Protein AF-A0A1R1Y8B3-F1 (afdb_monomer)

Nearest PDB structures (foldseek):
  4i6j-assembly1_B  TM=4.580E-01  e=5.316E-01  Homo sapiens
  6brp-assembly2_D  TM=4.660E-01  e=1.532E+00  Oryza sativa Japonica Group
  8x8n-assembly1_A  TM=3.754E-01  e=3.101E+00  Homo sapiens
  7cs4-assembly2_A  TM=4.731E-01  e=4.679E+00  Isatis tinctoria
  6ggu-assembly1_A  TM=3.980E-01  e=6.658E+00  Methanothermobacter marburgensis str. Marburg

Radius of gyration: 19.65 Å; Cα contacts (8 Å, |Δi|>4): 288; chains: 1; bounding box: 47×48×66 Å

pLDDT: mean 73.15, std 21.94, range [29.31, 98.12]

Solvent-accessible surface area (backbone atoms only — not comparable to full-atom values): 11499 Å² total; per-residue (Å²): 135,86,82,82,70,84,59,78,78,36,64,72,33,42,67,48,86,39,51,86,45,66,75,66,25,49,45,89,72,35,55,39,49,36,52,47,27,70,51,25,57,51,24,28,34,41,32,34,28,40,53,31,67,46,46,74,67,55,76,74,44,80,100,68,57,73,74,59,61,68,58,50,40,58,38,33,52,55,29,70,43,29,31,35,41,36,36,28,76,38,70,61,63,42,55,67,66,61,57,53,46,54,50,76,24,28,82,43,38,46,36,39,37,40,34,28,47,42,55,75,47,49,62,69,68,49,78,75,85,80,75,88,80,80,92,79,92,80,77,90,75,88,75,85,84,77,83,91,73,60,98,83,72,74,70,79,69,80,66,65,38,75,80,31,61,70,56,42,50,51,50,39,52,52,34,49,74,72,73,40,78,38,38,64,43,82,39,81,35,76,77,81,86,130

Sequence (194 aa):
MNHNSTSVGVDNLFAIIAHGCQRLIQPQDFLGLFNISLTAVKLKYLTLSYYSLVPESSHKMSNNSNYNLNMLSNALRTFENLEILEIHDIDRPVKLDLFLVLACHLPRIKAIKLYVISSLHQKYGINSFYENKSSSSQSESEIEYDSDDSVFRSNRQLKSVLLNKPEVSKINNLVSQMGQQAKFIYFPVDRIEY

Secondary structure (DSSP, 8-state):
-------TTTTT--EEE-TT-TTTS-TTT-HHHHHHHHH-TT--EEEEEHHHHS-THHHHSTTT----HHHHHHHHHT-TT--EEEEEEE-S-B-HHHHHHHHHH-TT--EEEEEEE--HHHHTT---------------------S---TTTS------B---HHHHHHHHHHHHHTT---EEEEEEE-----

Structure (mmCIF, N/CA/C/O backbone):
data_AF-A0A1R1Y8B3-F1
#
_entry.id   AF-A0A1R1Y8B3-F1
#
loop_
_atom_site.group_PDB
_atom_site.id
_atom_site.type_symbol
_atom_site.label_atom_id
_atom_site.label_alt_id
_atom_site.label_comp_id
_atom_site.label_asym_id
_atom_site.label_entity_id
_atom_site.label_seq_id
_atom_site.pdbx_PDB_ins_code
_atom_site.Cartn_x
_atom_site.Cartn_y
_atom_site.Cartn_z
_atom_site.occupancy
_atom_site.B_iso_or_equiv
_atom_site.auth_seq_id
_atom_site.auth_comp_id
_atom_site.auth_asym_id
_atom_site.auth_atom_id
_atom_site.pdbx_PDB_model_num
ATOM 1 N N . MET A 1 1 ? 32.218 2.689 -25.327 1.00 34.19 1 MET A N 1
ATOM 2 C CA . MET A 1 1 ? 31.407 1.515 -25.711 1.00 34.19 1 MET A CA 1
ATOM 3 C C . MET A 1 1 ? 29.969 1.828 -25.342 1.00 34.19 1 MET A C 1
ATOM 5 O O . MET A 1 1 ? 29.675 1.950 -24.163 1.00 34.19 1 MET A O 1
ATOM 9 N N . ASN A 1 2 ? 29.122 2.080 -26.341 1.00 31.20 2 ASN A N 1
ATOM 10 C CA . ASN A 1 2 ? 27.716 2.429 -26.142 1.00 31.20 2 ASN A CA 1
ATOM 11 C C . ASN A 1 2 ? 26.905 1.149 -25.940 1.00 31.20 2 ASN A C 1
ATOM 13 O O . ASN A 1 2 ? 26.717 0.388 -26.887 1.00 31.20 2 ASN A O 1
ATOM 17 N N . HIS A 1 3 ? 26.404 0.926 -24.729 1.00 37.38 3 HIS A N 1
ATOM 18 C CA . HIS A 1 3 ? 25.330 -0.033 -24.508 1.00 37.38 3 HIS A CA 1
ATOM 19 C C . HIS A 1 3 ? 23.999 0.634 -24.862 1.00 37.38 3 HIS A C 1
ATOM 21 O O . HIS A 1 3 ? 23.316 1.179 -24.003 1.00 37.38 3 HIS A O 1
ATOM 27 N N . ASN A 1 4 ? 23.618 0.575 -26.139 1.00 42.56 4 ASN A N 1
ATOM 28 C CA . ASN A 1 4 ? 22.207 0.650 -26.507 1.00 42.56 4 ASN A CA 1
ATOM 29 C C . ASN A 1 4 ? 21.568 -0.692 -26.123 1.00 42.56 4 ASN A C 1
ATOM 31 O O . ASN A 1 4 ? 21.440 -1.586 -26.956 1.00 42.56 4 ASN A O 1
ATOM 35 N N . SER A 1 5 ? 21.216 -0.866 -24.849 1.00 45.22 5 SER A N 1
ATOM 36 C CA . SER A 1 5 ? 20.269 -1.910 -24.462 1.00 45.22 5 SER A CA 1
ATOM 37 C C . SER A 1 5 ? 18.870 -1.384 -24.743 1.00 45.22 5 SER A C 1
ATOM 39 O O . SER A 1 5 ? 18.425 -0.417 -24.132 1.00 45.22 5 SER A O 1
ATOM 41 N N . THR A 1 6 ? 18.190 -2.007 -25.690 1.00 45.34 6 THR A N 1
ATOM 42 C CA . THR A 1 6 ? 16.786 -1.783 -26.021 1.00 45.34 6 THR A CA 1
ATOM 43 C C . THR A 1 6 ? 15.894 -2.001 -24.785 1.00 45.34 6 THR A C 1
ATOM 45 O O . THR A 1 6 ? 15.458 -3.116 -24.520 1.00 45.34 6 THR A O 1
ATOM 48 N N . SER A 1 7 ? 15.596 -0.932 -24.032 1.00 50.41 7 SER A N 1
ATOM 49 C CA . SER A 1 7 ? 14.716 -0.920 -22.839 1.00 50.41 7 SER A CA 1
ATOM 50 C C . SER A 1 7 ? 13.216 -0.983 -23.155 1.00 50.41 7 SER A C 1
ATOM 52 O O . SER A 1 7 ? 12.386 -0.900 -22.252 1.00 50.41 7 SER A O 1
ATOM 54 N N . VAL A 1 8 ? 12.858 -1.174 -24.430 1.00 49.03 8 VAL A N 1
ATOM 55 C CA . VAL A 1 8 ? 11.494 -1.038 -24.977 1.00 49.03 8 VAL A CA 1
ATOM 56 C C . VAL A 1 8 ? 10.442 -1.874 -24.219 1.00 49.03 8 VAL A C 1
ATOM 58 O O . VAL A 1 8 ? 9.258 -1.546 -24.246 1.00 49.03 8 VAL A O 1
ATOM 61 N N . GLY A 1 9 ? 10.855 -2.933 -23.513 1.00 54.78 9 GLY A N 1
ATOM 62 C CA . GLY A 1 9 ? 9.960 -3.822 -22.768 1.00 54.78 9 GLY A CA 1
ATOM 63 C C . GLY A 1 9 ? 9.437 -3.294 -21.425 1.00 54.78 9 GLY A C 1
ATOM 64 O O . GLY A 1 9 ? 8.319 -3.648 -21.057 1.00 54.78 9 GLY A O 1
ATOM 65 N N . VAL A 1 10 ? 10.188 -2.462 -20.689 1.00 63.34 10 VAL A N 1
ATOM 66 C CA . VAL A 1 10 ? 9.797 -2.052 -19.315 1.00 63.34 10 VAL A CA 1
ATOM 67 C C . VAL A 1 10 ? 9.236 -0.629 -19.257 1.00 63.34 10 VAL A C 1
ATOM 69 O O . VAL A 1 10 ? 8.411 -0.328 -18.394 1.00 63.34 10 VAL A O 1
ATOM 72 N N . ASP A 1 11 ? 9.544 0.209 -20.252 1.00 66.31 11 ASP A N 1
ATOM 73 C CA . ASP A 1 11 ? 9.042 1.590 -20.355 1.00 66.31 11 ASP A CA 1
ATOM 74 C C . ASP A 1 11 ? 7.507 1.688 -20.473 1.00 66.31 11 ASP A C 1
ATOM 76 O O . ASP A 1 11 ? 6.930 2.762 -20.297 1.00 66.31 11 ASP A O 1
ATOM 80 N N . ASN A 1 12 ? 6.824 0.576 -20.768 1.00 81.69 12 ASN A N 1
ATOM 81 C CA . ASN A 1 12 ? 5.363 0.479 -20.856 1.00 81.69 12 ASN A CA 1
ATOM 82 C C . ASN A 1 12 ? 4.741 -0.402 -19.760 1.00 81.69 12 ASN A C 1
ATOM 84 O O . ASN A 1 12 ? 3.569 -0.763 -19.856 1.00 81.69 12 ASN A O 1
ATOM 88 N N . LEU A 1 13 ? 5.496 -0.765 -18.721 1.00 90.25 13 LEU A N 1
ATOM 89 C CA . LEU A 1 13 ? 4.974 -1.569 -17.622 1.00 90.25 13 LEU A CA 1
ATOM 90 C C . LEU A 1 13 ? 4.103 -0.706 -16.694 1.00 90.25 13 LEU A C 1
ATOM 92 O O . LEU A 1 13 ? 4.598 0.173 -15.994 1.00 90.25 13 LEU A O 1
ATOM 96 N N . PHE A 1 14 ? 2.793 -0.967 -16.685 1.00 93.50 14 PHE A N 1
ATOM 97 C CA . PHE A 1 14 ? 1.818 -0.218 -15.875 1.00 93.50 14 PHE A CA 1
ATOM 98 C C . PHE A 1 14 ? 1.448 -0.903 -14.559 1.00 93.50 14 PHE A C 1
ATOM 100 O O . PHE A 1 14 ? 0.978 -0.234 -13.636 1.00 93.50 14 PHE A O 1
ATOM 107 N N . ALA A 1 15 ? 1.650 -2.217 -14.464 1.00 94.88 15 ALA A N 1
ATOM 108 C CA . ALA A 1 15 ? 1.282 -3.007 -13.300 1.00 94.88 15 ALA A CA 1
ATOM 109 C C . ALA A 1 15 ? 2.349 -4.059 -12.979 1.00 94.88 15 ALA A C 1
ATOM 111 O O . ALA A 1 15 ? 2.841 -4.734 -13.881 1.00 94.88 15 ALA A O 1
ATOM 112 N N . ILE A 1 16 ? 2.661 -4.224 -11.693 1.00 93.44 16 ILE A N 1
ATOM 113 C CA . ILE A 1 16 ? 3.515 -5.298 -11.178 1.00 93.44 16 ILE A CA 1
ATOM 114 C C . ILE A 1 16 ? 2.757 -6.057 -10.099 1.00 93.44 16 ILE A C 1
ATOM 116 O O . ILE A 1 16 ? 2.280 -5.486 -9.113 1.00 93.44 16 ILE A O 1
ATOM 120 N N . ILE A 1 17 ? 2.693 -7.373 -10.281 1.00 92.12 17 ILE A N 1
ATOM 121 C CA . ILE A 1 17 ? 2.120 -8.294 -9.313 1.00 92.12 17 ILE A CA 1
ATOM 122 C C . ILE A 1 17 ? 3.276 -9.017 -8.622 1.00 92.12 17 ILE A C 1
ATOM 124 O O . ILE A 1 17 ? 3.879 -9.905 -9.214 1.00 92.12 17 ILE A O 1
ATOM 128 N N . ALA A 1 18 ? 3.624 -8.589 -7.408 1.00 88.38 18 ALA A N 1
ATOM 129 C CA . ALA A 1 18 ? 4.756 -9.121 -6.653 1.00 88.38 18 ALA A CA 1
ATOM 130 C C . ALA A 1 18 ? 4.377 -9.582 -5.235 1.00 88.38 18 ALA A C 1
ATOM 132 O O . ALA A 1 18 ? 5.257 -9.926 -4.442 1.00 88.38 18 ALA A O 1
ATOM 133 N N . HIS A 1 19 ? 3.082 -9.631 -4.903 1.00 82.06 19 HIS A N 1
ATOM 134 C CA . HIS A 1 19 ? 2.639 -10.352 -3.712 1.00 82.06 19 HIS A CA 1
ATOM 135 C C . HIS A 1 19 ? 2.965 -11.850 -3.853 1.00 82.06 19 HIS A C 1
ATOM 137 O O . HIS A 1 19 ? 2.898 -12.412 -4.944 1.00 82.06 19 HIS A O 1
ATOM 143 N N . GLY A 1 20 ? 3.416 -12.481 -2.768 1.00 76.00 20 GLY A N 1
ATOM 144 C CA . GLY A 1 20 ? 3.951 -13.850 -2.772 1.00 76.00 20 GLY A CA 1
ATOM 145 C C . GLY A 1 20 ? 5.435 -13.948 -3.151 1.00 76.00 20 GLY A C 1
ATOM 146 O O . GLY A 1 20 ? 6.081 -14.959 -2.875 1.00 76.00 20 GLY A O 1
ATOM 147 N N . CYS A 1 21 ? 6.040 -12.884 -3.689 1.00 76.06 21 CYS A N 1
ATOM 148 C CA . CYS A 1 21 ? 7.474 -12.835 -3.968 1.00 76.06 21 CYS A CA 1
ATOM 149 C C . CYS A 1 21 ? 8.262 -12.321 -2.752 1.00 76.06 21 CYS A C 1
ATOM 151 O O . CYS A 1 21 ? 8.923 -11.284 -2.811 1.00 76.06 21 CYS A O 1
ATOM 153 N N . GLN A 1 22 ? 8.236 -13.073 -1.646 1.00 65.19 22 GLN A N 1
ATOM 154 C CA . GLN A 1 22 ? 8.798 -12.666 -0.344 1.00 65.19 22 GLN A CA 1
ATOM 155 C C . GLN A 1 22 ? 10.286 -12.257 -0.381 1.00 65.19 22 GLN A C 1
ATOM 157 O O . GLN A 1 22 ? 10.747 -11.532 0.494 1.00 65.19 22 GLN A O 1
ATOM 162 N N . ARG A 1 23 ? 11.043 -12.701 -1.396 1.00 64.19 23 ARG A N 1
ATOM 163 C CA . ARG A 1 23 ? 12.473 -12.387 -1.581 1.00 64.19 23 ARG A CA 1
ATOM 164 C C . ARG A 1 23 ? 12.762 -11.274 -2.592 1.00 64.19 23 ARG A C 1
ATOM 166 O O . ARG A 1 23 ? 13.911 -10.853 -2.683 1.00 64.19 23 ARG A O 1
ATOM 173 N N . LEU A 1 24 ? 11.767 -10.822 -3.363 1.00 64.19 24 LEU A N 1
ATOM 174 C CA . LEU A 1 24 ? 11.979 -9.873 -4.467 1.00 64.19 24 LEU A CA 1
ATOM 175 C C . LEU A 1 24 ? 12.371 -8.481 -3.962 1.00 64.19 24 LEU A C 1
ATOM 177 O O . LEU A 1 24 ? 13.136 -7.767 -4.604 1.00 64.19 24 LEU A O 1
ATOM 181 N N . ILE A 1 25 ? 11.869 -8.110 -2.788 1.00 65.88 25 ILE A N 1
ATOM 182 C CA . ILE A 1 25 ? 12.178 -6.850 -2.125 1.00 65.88 25 ILE A CA 1
ATOM 183 C C . ILE A 1 25 ? 12.708 -7.215 -0.752 1.00 65.88 25 ILE A C 1
ATOM 185 O O . ILE A 1 25 ? 11.951 -7.597 0.138 1.00 65.88 25 ILE A O 1
ATOM 189 N N . GLN A 1 26 ? 14.028 -7.150 -0.608 1.00 66.38 26 GLN A N 1
ATOM 190 C CA . GLN A 1 26 ? 14.645 -7.297 0.696 1.00 66.38 26 GLN A CA 1
ATOM 191 C C . GLN A 1 26 ? 14.459 -5.986 1.472 1.00 66.38 26 GLN A C 1
ATOM 193 O O . GLN A 1 26 ? 14.895 -4.929 1.006 1.00 66.38 26 GLN A O 1
ATOM 198 N N . PRO A 1 27 ? 13.830 -6.032 2.654 1.00 61.66 27 PRO A N 1
ATOM 199 C CA . PRO A 1 27 ? 13.485 -4.831 3.408 1.00 61.66 27 PRO A CA 1
ATOM 200 C C . PRO A 1 27 ? 14.685 -4.158 4.092 1.00 61.66 27 PRO A C 1
ATOM 202 O O . PRO A 1 27 ? 14.515 -3.107 4.699 1.00 61.66 27 PRO A O 1
ATOM 205 N N . GLN A 1 28 ? 15.887 -4.749 4.030 1.00 65.75 28 GLN A N 1
ATOM 206 C CA . GLN A 1 28 ? 17.094 -4.151 4.612 1.00 65.75 28 GLN A CA 1
ATOM 207 C C . GLN A 1 28 ? 17.521 -2.876 3.874 1.00 65.75 28 GLN A C 1
ATOM 209 O O . GLN A 1 28 ? 17.845 -1.905 4.546 1.00 65.75 28 GLN A O 1
ATOM 214 N N . ASP A 1 29 ? 17.396 -2.839 2.540 1.00 70.62 29 ASP A N 1
ATOM 215 C CA . ASP A 1 29 ? 17.829 -1.681 1.739 1.00 70.62 29 ASP A CA 1
ATOM 216 C C . ASP A 1 29 ? 16.789 -1.172 0.730 1.00 70.62 29 ASP A C 1
ATOM 218 O O . ASP A 1 29 ? 17.027 -0.179 0.047 1.00 70.62 29 ASP A O 1
ATOM 222 N N . PHE A 1 30 ? 15.646 -1.852 0.580 1.00 79.62 30 PHE A N 1
ATOM 223 C CA . PHE A 1 30 ? 14.598 -1.516 -0.400 1.00 79.62 30 PHE A CA 1
ATOM 224 C C . PHE A 1 30 ? 15.093 -1.347 -1.850 1.00 79.62 30 PHE A C 1
ATOM 226 O O . PHE A 1 30 ? 14.365 -0.818 -2.691 1.00 79.62 30 PHE A O 1
ATOM 233 N N . LEU A 1 31 ? 16.287 -1.854 -2.182 1.00 81.81 31 LEU A N 1
ATOM 234 C CA . LEU A 1 31 ? 16.871 -1.783 -3.526 1.00 81.81 31 LEU A CA 1
ATOM 235 C C . LEU A 1 31 ? 15.937 -2.368 -4.589 1.00 81.81 31 LEU A C 1
ATOM 237 O O . LEU A 1 31 ? 15.864 -1.847 -5.695 1.00 81.81 31 LEU A O 1
ATOM 241 N N . GLY A 1 32 ? 15.172 -3.408 -4.243 1.00 84.62 32 GLY A N 1
ATOM 242 C CA . GLY A 1 32 ? 14.143 -3.962 -5.123 1.00 84.62 32 GLY A CA 1
ATOM 243 C C . GLY A 1 32 ? 13.071 -2.933 -5.501 1.00 84.62 32 GLY A C 1
ATOM 244 O O . GLY A 1 32 ? 12.764 -2.787 -6.679 1.00 84.62 32 GLY A O 1
ATOM 245 N N . LEU A 1 33 ? 12.552 -2.168 -4.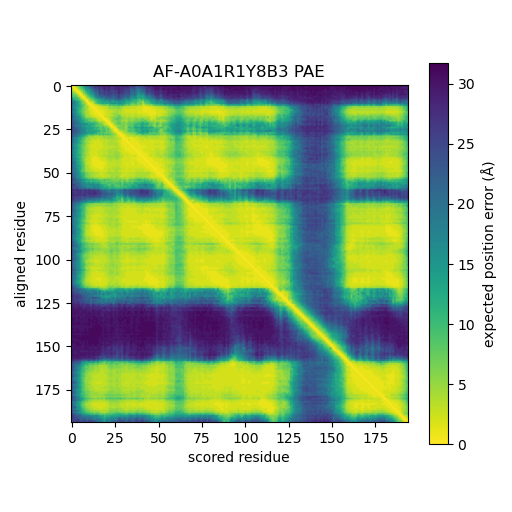531 1.00 88.19 33 LEU A N 1
ATOM 246 C CA . LEU A 1 33 ? 11.577 -1.100 -4.792 1.00 88.19 33 LEU A CA 1
ATOM 247 C C . LEU A 1 33 ? 12.191 0.027 -5.617 1.00 88.19 33 LEU A C 1
ATOM 249 O O . LEU A 1 33 ? 11.574 0.490 -6.573 1.00 88.19 33 LEU A O 1
ATOM 253 N N . PHE A 1 34 ? 13.421 0.415 -5.287 1.00 88.12 34 PHE A N 1
ATOM 254 C CA . PHE A 1 34 ? 14.143 1.441 -6.027 1.00 88.12 34 PHE A CA 1
ATOM 255 C C . PHE A 1 34 ? 14.346 1.029 -7.493 1.00 88.12 34 PHE A C 1
ATOM 257 O O . PHE A 1 34 ? 13.952 1.753 -8.404 1.00 88.12 34 PHE A O 1
ATOM 264 N N . ASN A 1 35 ? 14.838 -0.184 -7.744 1.00 87.81 35 ASN A N 1
ATOM 265 C CA . ASN A 1 35 ? 15.038 -0.702 -9.097 1.00 87.81 35 ASN A CA 1
ATOM 266 C C . ASN A 1 35 ? 13.721 -0.828 -9.869 1.00 87.81 35 ASN A C 1
ATOM 268 O O . ASN A 1 35 ? 13.672 -0.473 -11.046 1.00 87.81 35 ASN A O 1
ATOM 272 N N . ILE A 1 36 ? 12.644 -1.280 -9.215 1.00 89.81 36 ILE A N 1
ATOM 273 C CA . ILE A 1 36 ? 11.309 -1.310 -9.821 1.00 89.81 36 ILE A CA 1
ATOM 274 C C . ILE A 1 36 ? 10.898 0.099 -10.254 1.00 89.81 36 ILE A C 1
ATOM 276 O O . ILE A 1 36 ? 10.497 0.277 -11.400 1.00 89.81 36 ILE A O 1
ATOM 280 N N . SER A 1 37 ? 11.031 1.093 -9.375 1.00 89.12 37 SER A N 1
ATOM 281 C CA . SER A 1 37 ? 10.621 2.469 -9.674 1.00 89.12 37 SER A CA 1
ATOM 282 C C . SER A 1 37 ? 11.400 3.092 -10.836 1.00 89.12 37 SER A C 1
ATOM 284 O O . SER A 1 37 ? 10.808 3.768 -11.672 1.00 89.12 37 SER A O 1
ATOM 286 N N . LEU A 1 38 ? 12.706 2.812 -10.935 1.00 88.06 38 LEU A N 1
ATOM 287 C CA . LEU A 1 38 ? 13.558 3.334 -12.004 1.00 88.06 38 LEU A CA 1
ATOM 288 C C . LEU A 1 38 ? 13.326 2.633 -13.341 1.00 88.06 38 LEU A C 1
ATOM 290 O O . LEU A 1 38 ? 13.430 3.262 -14.389 1.00 88.06 38 LEU A O 1
ATOM 294 N N . THR A 1 39 ? 13.035 1.331 -13.315 1.00 88.88 39 THR A N 1
ATOM 295 C CA . THR A 1 39 ? 12.876 0.544 -14.546 1.00 88.88 39 THR A CA 1
ATOM 296 C C . THR A 1 39 ? 11.450 0.648 -15.091 1.00 88.88 39 THR A C 1
ATOM 298 O O . THR A 1 39 ? 11.248 0.698 -16.299 1.00 88.88 39 THR A O 1
ATOM 301 N N . ALA A 1 40 ? 10.445 0.706 -14.213 1.00 91.12 40 ALA A N 1
ATOM 302 C CA . ALA A 1 40 ? 9.028 0.777 -14.559 1.00 91.12 40 ALA A CA 1
ATOM 303 C C . ALA A 1 40 ? 8.474 2.190 -14.313 1.00 91.12 40 ALA A C 1
ATOM 305 O O . ALA A 1 40 ? 7.579 2.399 -13.498 1.00 91.12 40 ALA A O 1
ATOM 306 N N . VAL A 1 41 ? 8.993 3.184 -15.036 1.00 89.44 41 VAL A N 1
ATOM 307 C CA . VAL A 1 41 ? 8.681 4.611 -14.806 1.00 89.44 41 VAL A CA 1
ATOM 308 C C . VAL A 1 41 ? 7.183 4.930 -14.960 1.00 89.44 41 VAL A C 1
ATOM 310 O O . VAL A 1 41 ? 6.654 5.826 -14.301 1.00 89.44 41 VAL A O 1
ATOM 313 N N . LYS A 1 42 ? 6.460 4.178 -15.803 1.00 92.62 42 LYS A N 1
ATOM 314 C CA . LYS A 1 42 ? 5.004 4.321 -16.014 1.00 92.62 42 LYS A CA 1
ATOM 315 C C . LYS A 1 42 ? 4.149 3.470 -15.069 1.00 92.62 42 LYS A C 1
ATOM 317 O O . LYS A 1 42 ? 2.935 3.387 -15.273 1.00 92.62 42 LYS A O 1
ATOM 322 N N . LEU A 1 43 ? 4.742 2.839 -14.056 1.00 95.38 43 LEU A N 1
ATOM 323 C CA . LEU A 1 43 ? 4.025 1.964 -13.136 1.00 95.38 43 LEU A CA 1
ATOM 324 C C . LEU A 1 43 ? 2.941 2.738 -12.381 1.00 95.38 43 LEU A C 1
ATOM 326 O O . LEU A 1 43 ? 3.223 3.706 -11.680 1.00 95.38 43 LEU A O 1
ATOM 330 N N . LYS A 1 44 ? 1.699 2.268 -12.500 1.00 97.31 44 LYS A N 1
ATOM 331 C CA . LYS A 1 44 ? 0.524 2.818 -11.812 1.00 97.31 44 LYS A CA 1
ATOM 332 C C . LYS A 1 44 ? 0.002 1.908 -10.712 1.00 97.31 44 LYS A C 1
ATOM 334 O O . LYS A 1 44 ? -0.673 2.390 -9.805 1.00 97.31 44 LYS A O 1
ATOM 339 N N . TYR A 1 45 ? 0.296 0.615 -10.796 1.00 97.75 45 TYR A N 1
ATOM 340 C CA . TYR A 1 45 ? -0.240 -0.403 -9.906 1.00 97.75 45 TYR A CA 1
ATOM 341 C C . TYR A 1 45 ? 0.862 -1.346 -9.421 1.00 97.75 45 TYR A C 1
ATOM 343 O O . TYR A 1 45 ? 1.594 -1.923 -10.225 1.00 97.75 45 TYR A O 1
ATOM 351 N N . LEU A 1 46 ? 0.966 -1.530 -8.109 1.00 96.06 46 LEU A N 1
ATOM 352 C CA . LEU A 1 46 ? 1.945 -2.420 -7.491 1.00 96.06 46 LEU A CA 1
ATOM 353 C C . LEU A 1 46 ? 1.271 -3.254 -6.406 1.00 96.06 46 LEU A C 1
ATOM 355 O O . LEU A 1 46 ? 0.534 -2.717 -5.582 1.00 96.06 46 LEU A O 1
ATOM 359 N N . THR A 1 47 ? 1.560 -4.552 -6.371 1.00 95.12 47 THR A N 1
ATOM 360 C CA . THR A 1 47 ? 1.202 -5.411 -5.232 1.00 95.12 47 THR A CA 1
ATOM 361 C C . THR A 1 47 ? 2.462 -5.903 -4.540 1.00 95.12 47 THR A C 1
ATOM 363 O O . THR A 1 47 ? 3.401 -6.329 -5.212 1.00 95.12 47 THR A O 1
ATOM 366 N N . LEU A 1 48 ? 2.475 -5.848 -3.212 1.00 92.19 48 LEU A N 1
ATOM 367 C CA . LEU A 1 48 ? 3.576 -6.265 -2.351 1.00 92.19 48 LEU A CA 1
ATOM 368 C C . LEU A 1 48 ? 3.042 -7.141 -1.225 1.00 92.19 48 LEU A C 1
ATOM 370 O O . LEU A 1 48 ? 1.938 -6.909 -0.740 1.00 92.19 48 LEU A O 1
ATOM 374 N N . SER A 1 49 ? 3.844 -8.084 -0.742 1.00 88.44 49 SER A N 1
ATOM 375 C CA . SER A 1 49 ? 3.589 -8.708 0.559 1.00 88.44 49 SER A CA 1
ATOM 376 C C . SER A 1 49 ? 4.019 -7.761 1.683 1.00 88.44 49 SER A C 1
ATOM 378 O O . SER A 1 49 ? 5.005 -7.035 1.554 1.00 88.44 49 SER A O 1
ATOM 380 N N . TYR A 1 50 ? 3.340 -7.795 2.827 1.00 87.44 50 TYR A N 1
ATOM 381 C CA . TYR A 1 50 ? 3.703 -7.005 4.008 1.00 87.44 50 TYR A CA 1
ATOM 382 C C . TYR A 1 50 ? 5.158 -7.251 4.446 1.00 87.44 50 TYR A C 1
ATOM 384 O O . TYR A 1 50 ? 5.878 -6.316 4.793 1.00 87.44 50 TYR A O 1
ATOM 392 N N . TYR A 1 51 ? 5.635 -8.489 4.311 1.00 82.19 51 TYR A N 1
ATOM 393 C CA . TYR A 1 51 ? 7.019 -8.888 4.597 1.00 82.19 51 TYR A CA 1
ATOM 394 C C . TYR A 1 51 ? 8.076 -8.264 3.680 1.00 82.19 51 TYR A C 1
ATOM 396 O O . TYR A 1 51 ? 9.243 -8.169 4.056 1.00 82.19 51 TYR A O 1
ATOM 404 N N . SER A 1 52 ? 7.682 -7.819 2.485 1.00 82.50 52 SER A N 1
ATOM 405 C CA . SER A 1 52 ? 8.552 -7.048 1.592 1.00 82.50 52 SER A CA 1
ATOM 406 C C . SER A 1 52 ? 8.791 -5.637 2.119 1.00 82.50 52 SER A C 1
ATOM 408 O O . SER A 1 52 ? 9.801 -5.015 1.803 1.00 82.50 52 SER A O 1
ATOM 410 N N . LEU A 1 53 ? 7.854 -5.126 2.918 1.00 82.94 53 LEU A N 1
ATOM 411 C CA . LEU A 1 53 ? 7.983 -3.834 3.566 1.00 82.94 53 LEU A CA 1
ATOM 412 C C . LEU A 1 53 ? 8.655 -3.980 4.918 1.00 82.94 53 LEU A C 1
ATOM 414 O O . LEU A 1 53 ? 9.499 -3.155 5.209 1.00 82.94 53 LEU A O 1
ATOM 418 N N . VAL A 1 54 ? 8.333 -4.997 5.718 1.00 79.38 54 VAL A N 1
ATOM 419 C CA . VAL A 1 54 ? 8.805 -5.131 7.103 1.00 79.38 54 VAL A CA 1
ATOM 420 C C . VAL A 1 54 ? 9.534 -6.470 7.295 1.00 79.38 54 VAL A C 1
ATOM 422 O O . VAL A 1 54 ? 8.904 -7.520 7.157 1.00 79.38 54 VAL A O 1
ATOM 425 N N . PRO A 1 55 ? 10.841 -6.483 7.642 1.00 68.88 55 PRO A N 1
ATOM 426 C CA . PRO A 1 55 ? 11.586 -7.727 7.818 1.00 68.88 55 PRO A CA 1
ATOM 427 C C . PRO A 1 55 ? 11.008 -8.567 8.955 1.00 68.88 55 PRO A C 1
ATOM 429 O O . PRO A 1 55 ? 10.693 -8.042 10.023 1.00 68.88 55 PRO A O 1
ATOM 432 N N . GLU A 1 56 ? 10.977 -9.888 8.799 1.00 66.00 56 GLU A N 1
ATOM 433 C CA . GLU A 1 56 ? 10.485 -10.790 9.848 1.00 66.00 56 GLU A CA 1
ATOM 434 C C . GLU A 1 56 ? 11.290 -10.671 11.161 1.00 66.00 56 GLU A C 1
ATOM 436 O O . GLU A 1 56 ? 10.738 -10.788 12.255 1.00 66.00 56 GLU A O 1
ATOM 441 N N . SER A 1 57 ? 12.586 -10.355 11.066 1.00 58.28 57 SER A N 1
ATOM 442 C CA . SER A 1 57 ? 13.465 -10.096 12.215 1.00 58.28 57 SER A CA 1
ATOM 443 C C . SER A 1 57 ? 13.052 -8.865 13.025 1.00 58.28 57 SER A C 1
ATOM 445 O O . SER A 1 57 ? 13.226 -8.856 14.243 1.00 58.28 57 SER A O 1
ATOM 447 N N . SER A 1 58 ? 12.428 -7.868 12.388 1.00 58.06 58 SER A N 1
ATOM 448 C CA . SER A 1 58 ? 11.927 -6.665 13.069 1.00 58.06 58 SER A CA 1
ATOM 449 C C . SER A 1 58 ? 10.701 -6.931 13.951 1.00 58.06 58 SER A C 1
ATOM 451 O O . SER A 1 58 ? 10.347 -6.114 14.800 1.00 58.06 58 SER A O 1
ATOM 453 N N . HIS A 1 59 ? 10.084 -8.106 13.795 1.00 58.03 59 HIS A N 1
ATOM 454 C CA . HIS A 1 59 ? 9.033 -8.601 14.679 1.00 58.03 59 HIS A CA 1
ATOM 455 C C . HIS A 1 59 ? 9.573 -9.447 15.842 1.00 58.03 59 HIS A C 1
ATOM 457 O O . HIS A 1 59 ? 8.860 -9.639 16.823 1.00 58.03 59 HIS A O 1
ATOM 463 N N . LYS A 1 60 ? 10.806 -9.968 15.743 1.00 51.66 60 LYS A N 1
ATOM 464 C CA . LYS A 1 60 ? 11.365 -10.970 16.671 1.00 51.66 60 LYS A CA 1
ATOM 465 C C . LYS A 1 60 ? 12.344 -10.405 17.711 1.00 51.66 60 LYS A C 1
ATOM 467 O O . LYS A 1 60 ? 12.740 -11.146 18.603 1.00 51.66 60 LYS A O 1
ATOM 472 N N . MET A 1 61 ? 12.726 -9.126 17.659 1.00 40.53 61 MET A N 1
ATOM 473 C CA . MET A 1 61 ? 13.712 -8.565 18.597 1.00 40.53 61 MET A CA 1
ATOM 474 C C . MET A 1 61 ? 13.322 -7.187 19.142 1.00 40.53 61 MET A C 1
ATOM 476 O O . MET A 1 61 ? 13.287 -6.205 18.401 1.00 40.53 61 MET A O 1
ATOM 480 N N . SER A 1 62 ? 13.082 -7.160 20.463 1.00 43.50 62 SER A N 1
ATOM 481 C CA . SER A 1 62 ? 13.483 -6.122 21.430 1.00 43.50 62 SER A CA 1
ATOM 482 C C . SER A 1 62 ? 13.924 -4.796 20.804 1.00 43.50 62 SER A C 1
ATOM 484 O O . SER A 1 62 ? 15.017 -4.759 20.252 1.00 43.50 62 SER A O 1
ATOM 486 N N . ASN A 1 63 ? 13.071 -3.762 20.900 1.00 45.03 63 ASN A N 1
ATOM 487 C CA . ASN A 1 63 ? 13.277 -2.293 20.875 1.00 45.03 63 ASN A CA 1
ATOM 488 C C . ASN A 1 63 ? 14.390 -1.624 20.021 1.00 45.03 63 ASN A C 1
ATOM 490 O O . ASN A 1 63 ? 14.473 -0.403 20.034 1.00 45.03 63 ASN A O 1
ATOM 494 N N . ASN A 1 64 ? 15.202 -2.355 19.260 1.00 40.59 64 ASN A N 1
ATOM 495 C CA . ASN A 1 64 ? 16.450 -1.894 18.648 1.00 40.59 64 ASN A CA 1
ATOM 496 C C . ASN A 1 64 ? 16.611 -2.322 17.183 1.00 40.59 64 ASN A C 1
ATOM 498 O O . ASN A 1 64 ? 17.522 -1.846 16.508 1.00 40.59 64 ASN A O 1
ATOM 502 N N . SER A 1 65 ? 15.735 -3.181 16.649 1.00 48.62 65 SER A N 1
ATOM 503 C CA . SER A 1 65 ? 15.663 -3.400 15.200 1.00 48.62 65 SER A CA 1
ATOM 504 C C . SER A 1 65 ? 14.882 -2.245 14.565 1.00 48.62 65 SER A C 1
ATOM 506 O O . SER A 1 65 ? 13.694 -2.340 14.251 1.00 48.62 65 SER A O 1
ATOM 508 N N . ASN A 1 66 ? 15.551 -1.096 14.448 1.00 54.09 66 ASN A N 1
ATOM 509 C CA . ASN A 1 66 ? 14.998 0.087 13.806 1.00 54.09 66 ASN A CA 1
ATOM 510 C C . ASN A 1 66 ? 14.785 -0.203 12.324 1.00 54.09 66 ASN A C 1
ATOM 512 O O . ASN A 1 66 ? 15.688 -0.108 11.498 1.00 54.09 66 ASN A O 1
ATOM 516 N N . TYR A 1 67 ? 13.552 -0.574 12.010 1.00 64.81 67 TYR A N 1
ATOM 517 C CA . TYR A 1 67 ? 13.005 -0.503 10.676 1.00 64.81 67 TYR A CA 1
ATOM 518 C C . TYR A 1 67 ? 13.318 0.874 10.072 1.00 64.81 67 TYR A C 1
ATOM 520 O O . TYR A 1 67 ? 12.876 1.894 10.607 1.00 64.81 67 TYR A O 1
ATOM 528 N N . ASN A 1 68 ? 14.125 0.922 9.006 1.00 75.38 68 ASN A N 1
ATOM 529 C CA . ASN A 1 68 ? 14.611 2.185 8.461 1.00 75.38 68 ASN A CA 1
ATOM 530 C C . ASN A 1 68 ? 13.539 2.849 7.585 1.00 75.38 68 ASN A C 1
ATOM 532 O O . ASN A 1 68 ? 13.576 2.790 6.354 1.00 75.38 68 ASN A O 1
ATOM 536 N N . LEU A 1 69 ? 12.583 3.503 8.248 1.00 79.56 69 LEU A N 1
ATOM 537 C CA . LEU A 1 69 ? 11.522 4.284 7.608 1.00 79.56 69 LEU A CA 1
ATOM 538 C C . LEU A 1 69 ? 12.082 5.355 6.663 1.00 79.56 69 LEU A C 1
ATOM 540 O O . LEU A 1 69 ? 11.439 5.663 5.667 1.00 79.56 69 LEU A O 1
ATOM 544 N N . ASN A 1 70 ? 13.283 5.886 6.919 1.00 81.56 70 ASN A N 1
ATOM 545 C CA . ASN A 1 70 ? 13.904 6.879 6.040 1.00 81.56 70 ASN A CA 1
ATOM 546 C C . ASN A 1 70 ? 14.313 6.270 4.692 1.00 81.56 70 ASN A C 1
ATOM 548 O O . ASN A 1 70 ? 14.089 6.883 3.650 1.00 81.56 70 ASN A O 1
ATOM 552 N N . MET A 1 71 ? 14.876 5.059 4.687 1.00 82.81 71 MET A N 1
ATOM 553 C CA . MET A 1 71 ? 15.215 4.370 3.436 1.00 82.81 71 MET A CA 1
ATOM 554 C C . MET A 1 71 ? 13.966 3.967 2.657 1.00 82.81 71 MET A C 1
ATOM 556 O O . MET A 1 71 ? 13.933 4.159 1.442 1.00 82.81 71 MET A O 1
ATOM 560 N N . LEU A 1 72 ? 12.919 3.498 3.347 1.00 86.25 72 LEU A N 1
ATOM 561 C CA . LEU A 1 72 ? 11.627 3.257 2.707 1.00 86.25 72 LEU A CA 1
ATOM 562 C C . LEU A 1 72 ? 11.104 4.548 2.062 1.00 86.25 72 LEU A C 1
ATOM 564 O O . LEU A 1 72 ? 10.794 4.556 0.876 1.00 86.25 72 LEU A O 1
ATOM 568 N N . SER A 1 73 ? 11.055 5.650 2.814 1.00 88.56 73 SER A N 1
ATOM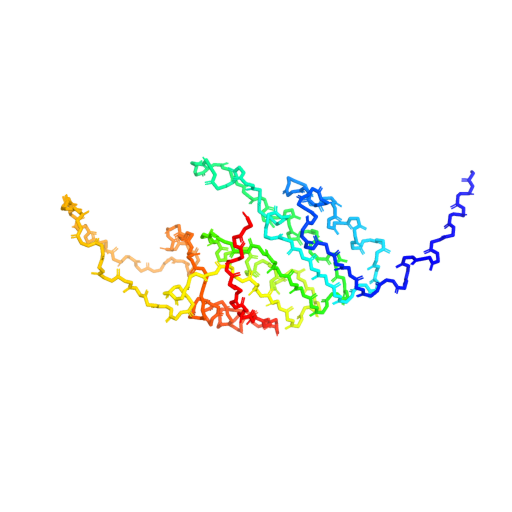 569 C CA . SER A 1 73 ? 10.620 6.964 2.325 1.00 88.56 73 SER A CA 1
ATOM 570 C C . SER A 1 73 ? 11.351 7.395 1.053 1.00 88.56 73 SER A C 1
ATOM 572 O O . SER A 1 73 ? 10.719 7.896 0.124 1.00 88.56 73 SER A O 1
ATOM 574 N N . ASN A 1 74 ? 12.665 7.169 0.979 1.00 88.38 74 ASN A N 1
ATOM 575 C CA . ASN A 1 74 ? 13.458 7.481 -0.210 1.00 88.38 74 ASN A CA 1
ATOM 576 C C . ASN A 1 74 ? 13.064 6.612 -1.412 1.00 88.38 74 ASN A C 1
ATOM 578 O O . ASN A 1 74 ? 12.891 7.143 -2.506 1.00 88.38 74 ASN A O 1
ATOM 582 N N . ALA A 1 75 ? 12.8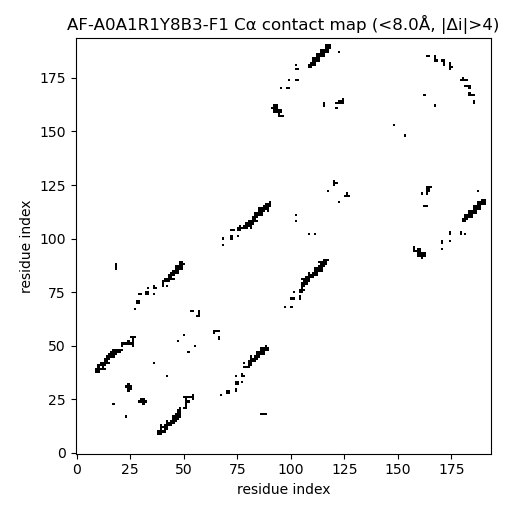77 5.306 -1.209 1.00 88.88 75 ALA A N 1
ATOM 583 C CA . ALA A 1 75 ? 12.455 4.386 -2.265 1.00 88.88 75 ALA A CA 1
ATOM 584 C C . ALA A 1 75 ? 11.005 4.616 -2.723 1.00 88.88 75 ALA A C 1
ATOM 586 O O . ALA A 1 75 ? 10.660 4.290 -3.849 1.00 88.88 75 ALA A O 1
ATOM 587 N N . LEU A 1 76 ? 10.137 5.163 -1.871 1.00 92.44 76 LEU A N 1
ATOM 588 C CA . LEU A 1 76 ? 8.758 5.484 -2.244 1.00 92.44 76 LEU A CA 1
ATOM 589 C C . LEU A 1 76 ? 8.680 6.747 -3.107 1.00 92.44 76 LEU A C 1
ATOM 591 O O . LEU A 1 76 ? 7.921 6.784 -4.074 1.00 92.44 76 LEU A O 1
ATOM 595 N N . ARG A 1 77 ? 9.502 7.761 -2.814 1.00 93.62 77 ARG A N 1
ATOM 596 C CA . ARG A 1 77 ? 9.499 9.036 -3.553 1.00 93.62 77 ARG A CA 1
ATOM 597 C C . ARG A 1 77 ? 9.850 8.894 -5.032 1.00 93.62 77 ARG A C 1
ATOM 599 O O . ARG A 1 77 ? 9.482 9.764 -5.813 1.00 93.62 77 ARG A O 1
ATOM 606 N N . THR A 1 78 ? 10.531 7.820 -5.421 1.00 92.75 78 THR A N 1
ATOM 607 C CA . THR A 1 78 ? 10.886 7.547 -6.820 1.00 92.75 78 THR A CA 1
ATOM 608 C C . THR A 1 78 ? 9.719 7.005 -7.649 1.00 92.75 78 THR A C 1
ATOM 610 O O . THR A 1 78 ? 9.794 6.985 -8.875 1.00 92.75 78 THR A O 1
ATOM 613 N N . PHE A 1 79 ? 8.612 6.594 -7.024 1.00 94.19 79 PHE A N 1
ATOM 614 C CA . PHE A 1 79 ? 7.402 6.170 -7.729 1.00 94.19 79 PHE A CA 1
ATOM 615 C C . PHE A 1 79 ? 6.547 7.371 -8.153 1.00 94.19 79 PHE A C 1
ATOM 617 O O . PHE A 1 79 ? 5.515 7.671 -7.554 1.00 94.19 79 PHE A O 1
ATOM 624 N N . GLU A 1 80 ? 6.938 8.043 -9.232 1.00 93.25 80 GLU A N 1
ATOM 625 C CA . GLU A 1 80 ? 6.267 9.268 -9.693 1.00 93.25 80 GLU A CA 1
ATOM 626 C C . GLU A 1 80 ? 4.833 9.054 -10.198 1.00 93.25 80 GLU A C 1
ATOM 628 O O . GLU A 1 80 ? 4.039 9.993 -10.208 1.00 93.25 80 GLU A O 1
ATOM 633 N N . ASN A 1 81 ? 4.489 7.837 -10.631 1.00 95.56 81 ASN A N 1
ATOM 634 C CA . ASN A 1 81 ? 3.214 7.527 -11.286 1.00 95.56 81 ASN A CA 1
ATOM 635 C C . ASN A 1 81 ? 2.352 6.501 -10.546 1.00 95.56 81 ASN A C 1
ATOM 637 O O . ASN A 1 81 ? 1.267 6.181 -11.031 1.00 95.56 81 ASN A O 1
ATOM 641 N N . LEU A 1 82 ? 2.795 5.998 -9.390 1.00 97.31 82 LEU A N 1
ATOM 642 C CA . LEU A 1 82 ? 2.071 4.947 -8.682 1.00 97.31 82 LEU A CA 1
ATOM 643 C C . LEU A 1 82 ? 0.762 5.495 -8.102 1.00 97.31 82 LEU A C 1
ATOM 645 O O . LEU A 1 82 ? 0.771 6.346 -7.217 1.00 97.31 82 LEU A O 1
ATOM 649 N N . GLU A 1 83 ? -0.365 4.982 -8.595 1.00 97.94 83 GLU A N 1
ATOM 650 C CA . GLU A 1 83 ? -1.710 5.410 -8.200 1.00 97.94 83 GLU A CA 1
ATOM 651 C C . GLU A 1 83 ? -2.357 4.433 -7.210 1.00 97.94 83 GLU A C 1
ATOM 653 O O . GLU A 1 83 ? -3.181 4.839 -6.384 1.00 97.94 83 GLU A O 1
ATOM 658 N N . ILE A 1 84 ? -1.998 3.147 -7.280 1.00 98.12 84 ILE A N 1
ATOM 659 C CA . ILE A 1 84 ? -2.560 2.088 -6.439 1.00 98.12 84 ILE A CA 1
ATOM 660 C C . ILE A 1 84 ? -1.442 1.186 -5.916 1.00 98.12 84 ILE A C 1
ATOM 662 O O . ILE A 1 84 ? -0.670 0.619 -6.689 1.00 98.12 84 ILE A O 1
ATOM 666 N N . LEU A 1 85 ? -1.417 1.005 -4.598 1.00 97.56 85 LEU A N 1
ATOM 667 C CA . LEU A 1 85 ? -0.576 0.027 -3.916 1.00 97.56 85 LEU A CA 1
ATOM 668 C C . LEU A 1 85 ? -1.467 -0.985 -3.197 1.00 97.56 85 LEU A C 1
ATOM 670 O O . LEU A 1 85 ? -2.364 -0.608 -2.445 1.00 97.56 85 LEU A O 1
ATOM 674 N N . GLU A 1 86 ? -1.210 -2.270 -3.390 1.00 97.25 86 GLU A N 1
ATOM 675 C CA . GLU A 1 86 ? -1.839 -3.330 -2.610 1.00 97.25 86 GLU A CA 1
ATOM 676 C C . GLU A 1 86 ? -0.810 -4.002 -1.710 1.00 97.25 86 GLU A C 1
ATOM 678 O O . GLU A 1 86 ? 0.247 -4.427 -2.174 1.00 97.25 86 GLU A O 1
ATOM 683 N N . ILE A 1 87 ? -1.131 -4.104 -0.425 1.00 94.31 87 ILE A N 1
ATOM 684 C CA . ILE A 1 87 ? -0.302 -4.765 0.578 1.00 94.31 87 ILE A CA 1
ATOM 685 C C . ILE A 1 87 ? -1.037 -6.022 1.019 1.00 94.31 87 ILE A C 1
ATOM 687 O O . ILE A 1 87 ? -2.114 -5.948 1.613 1.00 94.31 87 ILE A O 1
ATOM 691 N N . HIS A 1 88 ? -0.443 -7.158 0.687 1.00 92.31 88 HIS A N 1
ATOM 692 C CA . HIS A 1 88 ? -0.937 -8.505 0.934 1.00 92.31 88 HIS A CA 1
ATOM 693 C C . HIS A 1 88 ? -0.275 -9.129 2.156 1.00 92.31 88 HIS A C 1
ATOM 695 O O . HIS A 1 88 ? 0.698 -8.595 2.689 1.00 92.31 88 HIS A O 1
ATOM 701 N N . ASP A 1 89 ? -0.798 -10.272 2.589 1.00 86.94 89 ASP A N 1
ATOM 702 C CA . ASP A 1 89 ? -0.214 -11.101 3.648 1.00 86.94 89 ASP A CA 1
ATOM 703 C C . ASP A 1 89 ? -0.059 -10.380 5.002 1.00 86.94 89 ASP A C 1
ATOM 705 O O . ASP A 1 89 ? 0.900 -10.612 5.740 1.00 86.94 89 ASP A O 1
ATOM 709 N N . ILE A 1 90 ? -0.992 -9.481 5.346 1.00 89.25 90 ILE A N 1
ATOM 710 C CA . ILE A 1 90 ? -1.029 -8.851 6.673 1.00 89.25 90 ILE A CA 1
ATOM 711 C C . ILE A 1 90 ? -1.722 -9.819 7.639 1.00 89.25 90 ILE A C 1
ATOM 713 O O . ILE A 1 90 ? -2.945 -9.821 7.752 1.00 89.25 90 ILE A O 1
ATOM 717 N N . ASP A 1 91 ? -0.941 -10.646 8.327 1.00 85.38 91 ASP A N 1
ATOM 718 C CA . ASP A 1 91 ? -1.416 -11.711 9.230 1.00 85.38 91 ASP A CA 1
ATOM 719 C C . ASP A 1 91 ? -1.064 -11.483 10.711 1.00 85.38 91 ASP A C 1
ATOM 721 O O . ASP A 1 91 ? -1.309 -12.337 11.564 1.00 85.38 91 ASP A O 1
ATOM 725 N N . ARG A 1 92 ? -0.462 -10.334 11.028 1.00 81.44 92 ARG A N 1
ATOM 726 C CA . ARG A 1 92 ? 0.122 -10.036 12.341 1.00 81.44 92 ARG A CA 1
ATOM 727 C C . ARG A 1 92 ? -0.046 -8.565 12.722 1.00 81.44 92 ARG A C 1
ATOM 729 O O . ARG A 1 92 ? -0.372 -7.747 11.860 1.00 81.44 92 ARG A O 1
ATOM 736 N N . PRO A 1 93 ? 0.198 -8.198 13.994 1.00 83.19 93 PRO A N 1
ATOM 737 C CA . PRO A 1 93 ? 0.185 -6.804 14.411 1.00 83.19 93 PRO A CA 1
ATOM 738 C C . PRO A 1 93 ? 1.164 -5.935 13.606 1.00 83.19 93 PRO A C 1
ATOM 740 O O . PRO A 1 93 ? 2.317 -6.311 13.377 1.00 83.19 93 PRO A O 1
ATOM 743 N N . VAL A 1 94 ? 0.705 -4.749 13.215 1.00 83.19 94 VAL A N 1
ATOM 744 C CA . VAL A 1 94 ? 1.410 -3.798 12.345 1.00 83.19 94 VAL A CA 1
ATOM 745 C C . VAL A 1 94 ? 1.686 -2.484 13.071 1.00 83.19 94 VAL A C 1
ATOM 747 O O . VAL A 1 94 ? 0.962 -2.104 13.992 1.00 83.19 94 VAL A O 1
ATOM 750 N N . LYS A 1 95 ? 2.736 -1.770 12.652 1.00 80.81 95 LYS A N 1
ATOM 751 C CA . LYS A 1 95 ? 3.018 -0.405 13.122 1.00 80.81 95 LYS A CA 1
ATOM 752 C C . LYS A 1 95 ? 2.308 0.599 12.218 1.00 80.81 95 LYS A C 1
ATOM 754 O O . LYS A 1 95 ? 2.512 0.575 11.007 1.00 80.81 95 LYS A O 1
ATOM 759 N N . LEU A 1 96 ? 1.508 1.490 12.802 1.00 82.06 96 LEU A N 1
ATOM 760 C CA . LEU A 1 96 ? 0.724 2.468 12.039 1.00 82.06 96 LEU A CA 1
ATOM 761 C C . LEU A 1 96 ? 1.599 3.471 11.264 1.00 82.06 96 LEU A C 1
ATOM 763 O O . LEU A 1 96 ? 1.228 3.863 10.159 1.00 82.06 96 LEU A O 1
ATOM 767 N N . ASP A 1 97 ? 2.787 3.801 11.783 1.00 81.75 97 ASP A N 1
ATOM 768 C CA . ASP A 1 97 ? 3.745 4.717 11.141 1.00 81.75 97 ASP A CA 1
ATOM 769 C C . ASP A 1 97 ? 4.146 4.289 9.730 1.00 81.75 97 ASP A C 1
ATOM 771 O O . ASP A 1 97 ? 4.338 5.133 8.858 1.00 81.75 97 ASP A O 1
ATOM 775 N N . LEU A 1 98 ? 4.223 2.978 9.477 1.00 86.44 98 LEU A N 1
ATOM 776 C CA . LEU A 1 98 ? 4.516 2.451 8.146 1.00 86.44 98 LEU A CA 1
ATOM 777 C C . LEU A 1 98 ? 3.493 2.954 7.121 1.00 86.44 98 LEU A C 1
ATOM 779 O O . LEU A 1 98 ? 3.858 3.395 6.034 1.00 86.44 98 LEU A O 1
ATOM 783 N N . PHE A 1 99 ? 2.208 2.892 7.468 1.00 90.50 99 PHE A N 1
ATOM 784 C CA . PHE A 1 99 ? 1.134 3.303 6.570 1.00 90.50 99 PHE A CA 1
ATOM 785 C C . PHE A 1 99 ? 1.133 4.813 6.362 1.00 90.50 99 PHE A C 1
ATOM 787 O O . PHE A 1 99 ? 0.965 5.272 5.236 1.00 90.50 99 PHE A O 1
ATOM 794 N N . LEU A 1 100 ? 1.409 5.592 7.407 1.00 89.06 100 LEU A N 1
ATOM 795 C CA . LEU A 1 100 ? 1.550 7.042 7.268 1.00 89.06 100 LEU A CA 1
ATOM 796 C C . LEU A 1 100 ? 2.719 7.406 6.343 1.00 89.06 100 LEU A C 1
ATOM 798 O O . LEU A 1 100 ? 2.558 8.253 5.464 1.00 89.06 100 LEU A O 1
ATOM 802 N N . VAL A 1 101 ? 3.861 6.719 6.466 1.00 90.56 101 VAL A N 1
ATOM 803 C CA . VAL A 1 101 ? 5.002 6.900 5.555 1.00 90.56 101 VAL A CA 1
ATOM 804 C C . VAL A 1 101 ? 4.603 6.616 4.110 1.00 90.56 101 VAL A C 1
ATOM 806 O O . VAL A 1 101 ? 4.874 7.454 3.250 1.00 90.56 101 VAL A O 1
ATOM 809 N N . LEU A 1 102 ? 3.900 5.508 3.849 1.00 92.88 102 LEU A N 1
ATOM 810 C CA . LEU A 1 102 ? 3.402 5.168 2.512 1.00 92.88 102 LEU A CA 1
ATOM 811 C C . LEU A 1 102 ? 2.504 6.265 1.928 1.00 92.88 102 LEU A C 1
ATOM 813 O O . LEU A 1 102 ? 2.687 6.656 0.777 1.00 92.88 102 LEU A O 1
ATOM 817 N N . ALA A 1 103 ? 1.570 6.788 2.724 1.00 92.44 103 ALA A N 1
ATOM 818 C CA . ALA A 1 103 ? 0.648 7.833 2.287 1.00 92.44 103 ALA A CA 1
ATOM 819 C C . ALA A 1 103 ? 1.352 9.153 1.948 1.00 92.44 103 ALA A C 1
ATOM 821 O O . ALA A 1 103 ? 0.945 9.836 1.017 1.00 92.44 103 ALA A O 1
ATOM 822 N N . CYS A 1 104 ? 2.397 9.507 2.700 1.00 91.19 104 CYS A N 1
ATOM 823 C CA . CYS A 1 104 ? 3.072 10.799 2.561 1.00 91.19 104 CYS A CA 1
ATOM 824 C C . CYS A 1 104 ? 4.198 10.803 1.522 1.00 91.19 104 CYS A C 1
ATOM 826 O O . CYS A 1 104 ? 4.618 11.872 1.086 1.00 91.19 104 CYS A O 1
ATOM 828 N N . HIS A 1 105 ? 4.738 9.634 1.170 1.00 93.88 105 HIS A N 1
ATOM 829 C CA . HIS A 1 105 ? 5.951 9.532 0.351 1.00 93.88 105 HIS A CA 1
ATOM 830 C C . HIS A 1 105 ? 5.712 8.994 -1.058 1.00 93.88 105 HIS A C 1
ATOM 832 O O . HIS A 1 105 ? 6.651 8.991 -1.848 1.00 93.88 105 HIS A O 1
ATOM 838 N N . LEU A 1 106 ? 4.486 8.584 -1.393 1.00 95.12 106 LEU A N 1
ATOM 839 C CA . LEU A 1 106 ? 4.089 8.209 -2.750 1.00 95.12 106 LEU A CA 1
ATOM 840 C C . LEU A 1 106 ? 3.338 9.381 -3.419 1.00 95.12 106 LEU A C 1
ATOM 842 O O . LEU A 1 106 ? 2.162 9.588 -3.125 1.00 95.12 106 LEU A O 1
ATOM 846 N N . PRO A 1 107 ? 3.960 10.151 -4.332 1.00 92.31 107 PRO A N 1
ATOM 847 C CA . PRO A 1 107 ? 3.439 11.458 -4.758 1.00 92.31 107 PRO A CA 1
ATOM 848 C C . PRO A 1 107 ? 2.073 11.449 -5.458 1.00 92.31 107 PRO A C 1
ATOM 850 O O . PRO A 1 107 ? 1.353 12.444 -5.416 1.00 92.31 107 PRO A O 1
ATOM 853 N N . ARG A 1 108 ? 1.720 10.354 -6.143 1.00 96.12 108 ARG A N 1
ATOM 854 C CA . ARG A 1 108 ? 0.469 10.223 -6.916 1.00 96.12 108 ARG A CA 1
ATOM 855 C C . ARG A 1 108 ? -0.470 9.143 -6.389 1.00 96.12 108 ARG A C 1
ATOM 857 O O . ARG A 1 108 ? -1.429 8.780 -7.076 1.00 96.12 108 ARG A O 1
ATOM 864 N N . ILE A 1 109 ? -0.215 8.637 -5.184 1.00 97.25 109 ILE A N 1
ATOM 865 C CA . ILE A 1 109 ? -1.012 7.551 -4.625 1.00 97.25 109 ILE A CA 1
ATOM 866 C C . ILE A 1 109 ? -2.450 8.013 -4.382 1.00 97.25 109 ILE A C 1
ATOM 868 O O . ILE A 1 109 ? -2.711 9.048 -3.772 1.00 97.25 109 ILE A O 1
ATOM 872 N N . LYS A 1 110 ? -3.402 7.215 -4.859 1.00 97.06 110 LYS A N 1
ATOM 873 C CA . LYS A 1 110 ? -4.838 7.431 -4.653 1.00 97.06 110 LYS A CA 1
ATOM 874 C C . LYS A 1 110 ? -5.395 6.419 -3.666 1.00 97.06 110 LYS A C 1
ATOM 876 O O . LYS A 1 110 ? -6.196 6.769 -2.803 1.00 97.06 110 LYS A O 1
ATOM 881 N N . ALA A 1 111 ? -4.967 5.162 -3.781 1.00 98.06 111 ALA A N 1
ATOM 882 C CA . ALA A 1 111 ? -5.475 4.078 -2.953 1.00 98.06 111 ALA A CA 1
ATOM 883 C C . ALA A 1 111 ? -4.363 3.150 -2.460 1.00 98.06 111 ALA A C 1
ATOM 885 O O . ALA A 1 111 ? -3.535 2.686 -3.242 1.00 98.06 111 ALA A O 1
ATOM 886 N N . ILE A 1 112 ? -4.415 2.820 -1.170 1.00 98.12 112 ILE A N 1
ATOM 887 C CA . ILE A 1 112 ? -3.618 1.756 -0.561 1.00 98.12 112 ILE A CA 1
ATOM 888 C C . ILE A 1 112 ? -4.586 0.687 -0.054 1.00 98.12 112 ILE A C 1
ATOM 890 O O . ILE A 1 112 ? -5.350 0.910 0.887 1.00 98.12 112 ILE A O 1
ATOM 894 N N . LYS A 1 113 ? -4.602 -0.474 -0.707 1.00 98.00 113 LYS A N 1
ATOM 895 C CA . LYS A 1 113 ? -5.469 -1.595 -0.329 1.00 98.00 113 LYS A CA 1
ATOM 896 C C . LYS A 1 113 ? -4.723 -2.528 0.612 1.00 98.00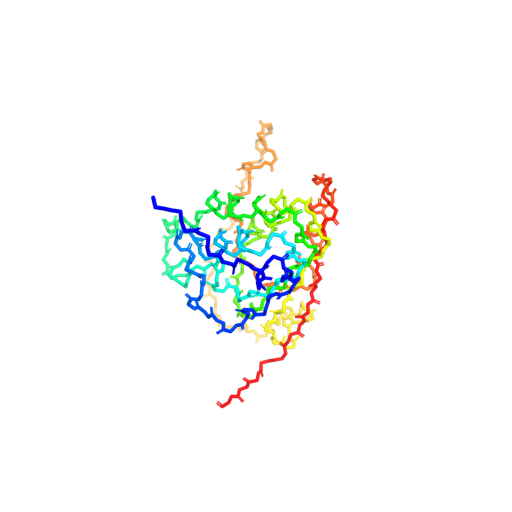 113 LYS A C 1
ATOM 898 O O . LYS A 1 113 ? -3.611 -2.951 0.312 1.00 98.00 113 LYS A O 1
ATOM 903 N N . LEU A 1 114 ? -5.344 -2.847 1.736 1.00 96.38 114 LEU A N 1
ATOM 904 C CA . LEU A 1 114 ? -4.762 -3.641 2.810 1.00 96.38 114 LEU A CA 1
ATOM 905 C C . LEU A 1 114 ? -5.490 -4.983 2.871 1.00 96.38 114 LEU A C 1
ATOM 907 O O . LEU A 1 114 ? -6.624 -5.032 3.349 1.00 96.38 114 LEU A O 1
ATOM 911 N N . TYR A 1 115 ? -4.855 -6.044 2.377 1.00 93.88 115 TYR A N 1
ATOM 912 C CA . TYR A 1 115 ? -5.390 -7.403 2.412 1.00 93.88 115 TYR A CA 1
ATOM 913 C C . TYR A 1 115 ? -4.945 -8.083 3.706 1.00 93.88 115 TYR A C 1
ATOM 915 O O . TYR A 1 115 ? -3.792 -8.493 3.860 1.00 93.88 115 TYR A O 1
ATOM 923 N N . VAL A 1 116 ? -5.872 -8.136 4.660 1.00 90.75 116 VAL A N 1
ATOM 924 C CA . VAL A 1 116 ? -5.619 -8.574 6.033 1.00 90.75 116 VAL A CA 1
ATOM 925 C C . VAL A 1 116 ? -6.169 -9.973 6.238 1.00 90.75 116 VAL A C 1
ATOM 927 O O . VAL A 1 116 ? -7.385 -10.177 6.199 1.00 90.75 116 VAL A O 1
ATOM 930 N N . ILE A 1 117 ? -5.271 -10.919 6.508 1.00 86.31 117 ILE A N 1
ATOM 931 C CA . ILE A 1 117 ? -5.625 -12.274 6.922 1.00 86.31 117 ILE A CA 1
ATOM 932 C C . ILE A 1 117 ? -6.149 -12.159 8.351 1.00 86.31 117 ILE A C 1
ATOM 934 O O . ILE A 1 117 ? -5.399 -11.875 9.283 1.00 86.31 117 ILE A O 1
ATOM 938 N N . SER A 1 118 ? -7.462 -12.297 8.517 1.00 71.38 118 SER A N 1
ATOM 939 C CA . SER A 1 118 ? -8.129 -12.041 9.796 1.00 71.38 118 SER A CA 1
ATOM 940 C C . SER A 1 118 ? -9.120 -13.143 10.127 1.00 71.38 118 SER A C 1
ATOM 942 O O . SER A 1 118 ? -9.846 -13.631 9.264 1.00 71.38 118 SER A O 1
ATOM 944 N N . SER A 1 119 ? -9.172 -13.527 11.403 1.00 67.25 119 SER A N 1
ATOM 945 C CA . SER A 1 119 ? -10.273 -14.348 11.906 1.00 67.25 119 SER A CA 1
ATOM 946 C C . SER A 1 119 ? -11.583 -13.549 11.871 1.00 67.25 119 SER A C 1
ATOM 948 O O . SER A 1 119 ? -11.571 -12.314 11.882 1.00 67.25 119 SER A O 1
ATOM 950 N N . LEU A 1 120 ? -12.730 -14.238 11.891 1.00 61.69 120 LEU A N 1
ATOM 951 C CA . LEU A 1 120 ? -14.053 -13.596 11.961 1.00 61.69 120 LEU A CA 1
ATOM 952 C C . LEU A 1 120 ? -14.133 -12.554 13.093 1.00 61.69 120 LEU A C 1
ATOM 954 O O . LEU A 1 120 ? -14.606 -11.442 12.875 1.00 61.69 120 LEU A O 1
ATOM 958 N N . HIS A 1 121 ? -13.603 -12.867 14.277 1.00 58.81 121 HIS A N 1
ATOM 959 C CA . HIS A 1 121 ? -13.591 -11.951 15.422 1.00 58.81 121 HIS A CA 1
ATOM 960 C C . HIS A 1 121 ? -12.799 -10.665 15.133 1.00 58.81 121 HIS A C 1
ATOM 962 O O . HIS A 1 121 ? -13.289 -9.561 15.375 1.00 58.81 121 HIS A O 1
ATOM 968 N N . GLN A 1 122 ? -11.614 -10.790 14.531 1.00 61.97 122 GLN A N 1
ATOM 969 C CA . GLN A 1 122 ? -10.771 -9.650 14.161 1.00 61.97 122 GLN A CA 1
ATOM 970 C C . GLN A 1 122 ? -11.400 -8.797 13.045 1.00 61.97 122 GLN A C 1
ATOM 972 O O . GLN A 1 122 ? -11.341 -7.567 13.106 1.00 61.97 122 GLN A O 1
ATOM 977 N N . LYS A 1 123 ? -12.057 -9.430 12.065 1.00 58.75 123 LYS A N 1
ATOM 978 C CA . LYS A 1 123 ? -12.758 -8.773 10.945 1.00 58.75 123 LYS A CA 1
ATOM 979 C C . LYS A 1 123 ? -13.859 -7.820 11.413 1.00 58.75 123 LYS A C 1
ATOM 981 O O . LYS A 1 123 ? -14.030 -6.744 10.838 1.00 58.75 123 LYS A O 1
ATOM 986 N N . TYR A 1 124 ? -14.577 -8.197 12.470 1.00 60.59 124 TYR A N 1
ATOM 987 C CA . TYR A 1 124 ? -15.668 -7.403 13.043 1.00 60.59 124 TYR A CA 1
ATOM 988 C C . TYR A 1 124 ? -15.248 -6.526 14.230 1.00 60.59 124 TYR A C 1
ATOM 990 O O . TYR A 1 124 ? -16.092 -5.830 14.787 1.00 60.59 124 TYR A O 1
ATOM 998 N N . GLY A 1 125 ? -13.967 -6.526 14.618 1.00 55.59 125 GLY A N 1
ATOM 999 C CA . GLY A 1 125 ? -13.513 -5.806 15.813 1.00 55.59 125 GLY A CA 1
ATOM 1000 C C . GLY A 1 125 ? -14.164 -6.324 17.099 1.00 55.59 125 GLY A C 1
ATOM 1001 O O . GLY A 1 125 ? -14.333 -5.570 18.055 1.00 55.59 125 GLY A O 1
ATOM 1002 N N . ILE A 1 126 ? -14.564 -7.599 17.113 1.00 53.50 126 ILE A N 1
ATOM 1003 C CA . ILE A 1 126 ? -15.128 -8.254 18.289 1.00 53.50 126 ILE A CA 1
ATOM 1004 C C . ILE A 1 126 ? -13.951 -8.608 19.193 1.00 53.50 126 ILE A C 1
ATOM 1006 O O . ILE A 1 126 ? -13.248 -9.591 18.959 1.00 53.50 126 ILE A O 1
ATOM 1010 N N . ASN A 1 127 ? -13.741 -7.805 20.233 1.00 47.19 127 ASN A N 1
ATOM 1011 C CA . ASN A 1 127 ? -12.891 -8.194 21.351 1.00 47.19 127 ASN A CA 1
ATOM 1012 C C . ASN A 1 127 ? -13.568 -9.390 22.032 1.00 47.19 127 ASN A C 1
ATOM 1014 O O . ASN A 1 127 ? -14.565 -9.218 22.734 1.00 47.19 127 ASN A O 1
ATOM 1018 N N . SER A 1 128 ? -13.089 -10.612 21.800 1.00 39.75 128 SER A N 1
ATOM 1019 C CA . SER A 1 128 ? -13.603 -11.773 22.523 1.00 39.75 128 SER A CA 1
ATOM 1020 C C . SER A 1 128 ? -13.167 -11.674 23.988 1.00 39.75 128 SER A C 1
ATOM 1022 O O . SER A 1 128 ? -12.069 -12.081 24.351 1.00 39.75 128 SER A O 1
ATOM 1024 N N . PHE A 1 129 ? -14.047 -11.164 24.849 1.00 40.12 129 PHE A N 1
ATOM 1025 C CA . PHE A 1 129 ? -13.913 -11.177 26.314 1.00 40.12 129 PHE A CA 1
ATOM 1026 C C . PHE A 1 129 ? -14.069 -12.586 26.935 1.00 40.12 129 PHE A C 1
ATOM 1028 O O . PHE A 1 129 ? -14.392 -12.722 28.111 1.00 40.12 129 PHE A O 1
ATOM 1035 N N . TYR A 1 130 ? -13.817 -13.652 26.170 1.00 37.06 130 TYR A N 1
ATOM 1036 C CA . TYR A 1 130 ? -13.896 -15.041 26.628 1.00 37.06 130 TYR A CA 1
ATOM 1037 C C . TYR A 1 130 ? -12.548 -15.770 26.527 1.00 37.06 130 TYR A C 1
ATOM 1039 O O . TYR A 1 130 ? -12.493 -16.929 26.150 1.00 37.06 130 TYR A O 1
ATOM 1047 N N . GLU A 1 131 ? -11.463 -15.118 26.944 1.00 34.56 131 GLU A N 1
ATOM 1048 C CA . GLU A 1 131 ? -10.306 -15.816 27.529 1.00 34.56 131 GLU A CA 1
ATOM 1049 C C . GLU A 1 131 ? -9.945 -15.159 28.862 1.00 34.56 131 GLU A C 1
ATOM 1051 O O . GLU A 1 131 ? -8.902 -14.549 29.066 1.00 34.56 131 GLU A O 1
ATOM 1056 N N . ASN A 1 132 ? -10.883 -15.272 29.799 1.00 37.66 132 ASN A N 1
ATOM 1057 C CA . ASN A 1 132 ? -10.677 -14.927 31.192 1.00 37.66 132 ASN A CA 1
ATOM 1058 C C . ASN A 1 132 ? -10.097 -16.144 31.932 1.00 37.66 132 ASN A C 1
ATOM 1060 O O . ASN A 1 132 ? -10.850 -16.870 32.574 1.00 37.66 132 ASN A O 1
ATOM 1064 N N . LYS A 1 133 ? -8.786 -16.390 31.796 1.00 37.66 133 LYS A N 1
ATOM 1065 C CA . LYS A 1 133 ? -7.918 -17.131 32.744 1.00 37.66 133 LYS A CA 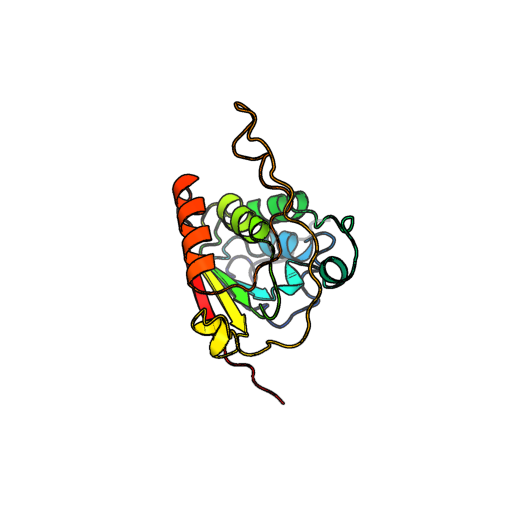1
ATOM 1066 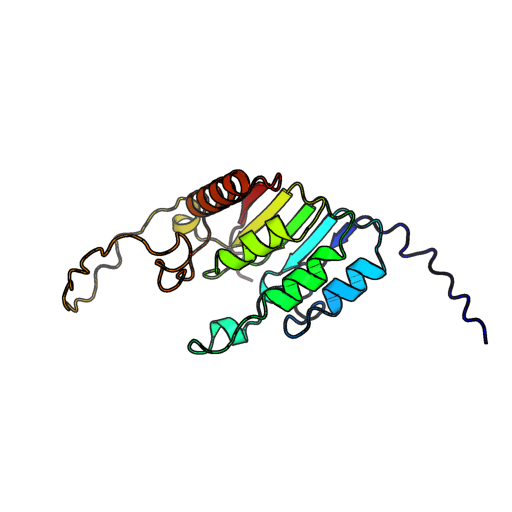C C . LYS A 1 133 ? -6.474 -16.684 32.464 1.00 37.66 133 LYS A C 1
ATOM 1068 O O . LYS A 1 133 ? -5.814 -17.226 31.590 1.00 37.66 133 LYS A O 1
ATOM 1073 N N . SER A 1 134 ? -5.918 -15.673 33.121 1.00 34.69 134 SER A N 1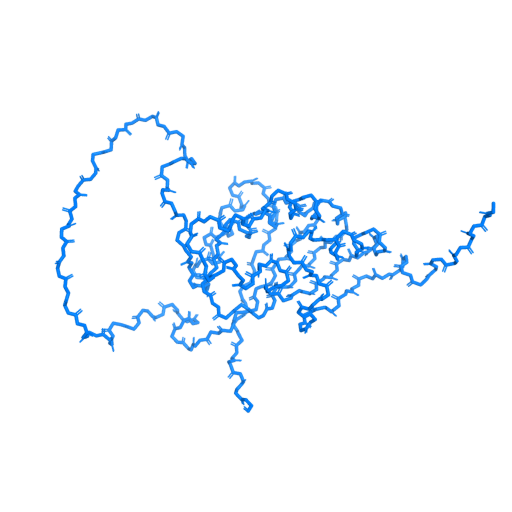
ATOM 1074 C CA . SER A 1 134 ? -5.378 -15.795 34.478 1.00 34.69 134 SER A CA 1
ATOM 1075 C C . SER A 1 134 ? -4.976 -14.409 34.994 1.00 34.69 134 SER A C 1
ATOM 1077 O O . SER A 1 134 ? -4.398 -13.602 34.276 1.00 34.69 134 SER A O 1
ATOM 1079 N N . SER A 1 135 ? -5.280 -14.168 36.259 1.00 39.88 135 SER A N 1
ATOM 1080 C CA . SER A 1 135 ? -4.933 -13.008 37.075 1.00 39.88 135 SER A CA 1
ATOM 1081 C C . SER A 1 135 ? -3.427 -12.738 37.200 1.00 39.88 135 SER A C 1
ATOM 1083 O O . SER A 1 135 ? -2.687 -13.625 37.618 1.00 39.88 135 SER A O 1
ATOM 1085 N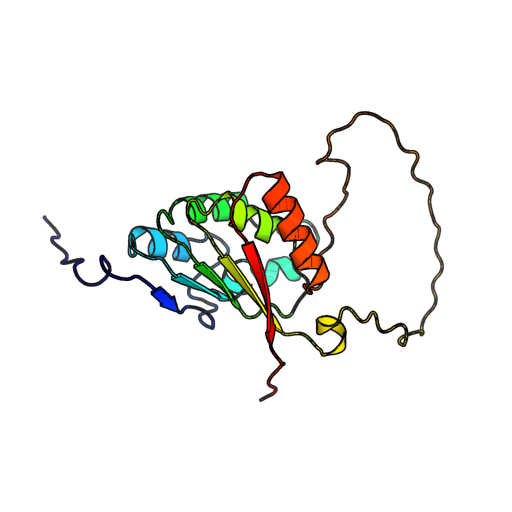 N . SER A 1 136 ? -3.019 -11.478 37.034 1.00 36.62 136 SER A N 1
ATOM 1086 C CA . SER A 1 136 ? -2.034 -10.839 37.919 1.00 36.62 136 SER A CA 1
ATOM 1087 C C . SER A 1 136 ? -2.198 -9.318 37.874 1.00 36.62 136 SER A C 1
ATOM 1089 O O . SER A 1 136 ? -1.829 -8.648 36.914 1.00 36.62 136 SER A O 1
ATOM 1091 N N . SER A 1 137 ? -2.794 -8.804 38.940 1.00 41.69 137 SER A N 1
ATOM 1092 C CA . SER A 1 137 ? -2.805 -7.413 39.378 1.00 41.69 137 SER A CA 1
ATOM 1093 C C . SER A 1 137 ? -1.396 -6.819 39.457 1.00 41.69 137 SER A C 1
ATOM 1095 O O . SER A 1 137 ? -0.563 -7.394 40.154 1.00 41.69 137 SER A O 1
ATOM 1097 N N . GLN A 1 138 ? -1.166 -5.651 38.847 1.00 33.75 138 GLN A N 1
ATOM 1098 C CA . GLN A 1 138 ? -0.181 -4.674 39.328 1.00 33.75 138 GLN A CA 1
ATOM 1099 C C . GLN A 1 138 ? -0.432 -3.267 38.746 1.00 33.75 138 GLN A C 1
ATOM 1101 O O . GLN A 1 138 ? -0.207 -3.010 37.569 1.00 33.75 138 GLN A O 1
ATOM 1106 N N . SER A 1 139 ? -0.933 -2.408 39.644 1.00 35.09 139 SER A N 1
ATOM 1107 C CA . SER A 1 139 ? -0.780 -0.948 39.765 1.00 35.09 139 SER A CA 1
ATOM 1108 C C . SER A 1 139 ? -0.942 -0.056 38.528 1.00 35.09 139 SER A C 1
ATOM 1110 O O . SER A 1 139 ? -0.020 0.121 37.732 1.00 35.09 139 SER A O 1
ATOM 1112 N N . GLU A 1 140 ? -2.086 0.631 38.496 1.00 37.97 140 GLU A N 1
ATOM 1113 C CA . GLU A 1 140 ? -2.238 1.969 37.927 1.00 37.97 140 GLU A CA 1
ATOM 1114 C C . GLU A 1 140 ? -1.263 2.927 38.628 1.00 37.97 140 GLU A C 1
ATOM 1116 O O . GLU A 1 140 ? -1.311 3.094 39.846 1.00 37.97 140 GLU A O 1
ATOM 1121 N N . SER A 1 141 ? -0.365 3.548 37.868 1.00 33.50 141 SER A N 1
ATOM 1122 C CA . SER A 1 141 ? 0.284 4.789 38.281 1.00 33.50 141 SER A CA 1
ATOM 1123 C C . SER A 1 141 ? -0.302 5.910 37.433 1.00 33.50 141 SER A C 1
ATOM 1125 O O . SER A 1 141 ? -0.085 5.945 36.218 1.00 33.50 141 SER A O 1
ATOM 1127 N N . GLU A 1 142 ? -1.062 6.781 38.088 1.00 38.97 142 GLU A N 1
ATOM 1128 C CA . GLU A 1 142 ? -1.481 8.088 37.593 1.00 38.97 142 GLU A CA 1
ATOM 1129 C C . GLU A 1 142 ? -0.262 8.835 37.032 1.00 38.97 142 GLU A C 1
ATOM 1131 O O . GLU A 1 142 ? 0.762 8.969 37.701 1.00 38.97 142 GLU A O 1
ATOM 1136 N N . ILE A 1 143 ? -0.344 9.273 35.775 1.00 41.47 143 ILE A N 1
ATOM 1137 C CA . ILE A 1 143 ? 0.652 10.156 35.167 1.00 41.47 143 ILE A CA 1
ATOM 1138 C C . ILE A 1 143 ? 0.006 11.538 35.103 1.00 41.47 143 ILE A C 1
ATOM 1140 O O . ILE A 1 143 ? -0.952 11.741 34.355 1.00 41.47 143 ILE A O 1
ATOM 1144 N N . GLU A 1 144 ? 0.523 12.453 35.923 1.00 32.03 144 GLU A N 1
ATOM 1145 C CA . GLU A 1 144 ? 0.236 13.885 35.872 1.00 32.03 144 GLU A CA 1
ATOM 1146 C C . GLU A 1 144 ? 0.526 14.429 34.465 1.00 32.03 144 GLU A C 1
ATOM 1148 O O . GLU A 1 144 ? 1.591 14.194 33.888 1.00 32.03 144 GLU A O 1
ATOM 1153 N N . TYR A 1 145 ? -0.456 15.135 33.902 1.00 34.72 145 TYR A N 1
ATOM 1154 C CA . TYR A 1 145 ? -0.337 15.838 32.630 1.00 34.72 145 TYR A CA 1
ATOM 1155 C C . TYR A 1 145 ? 0.349 17.183 32.863 1.00 34.72 145 TYR A C 1
ATOM 1157 O O . TYR A 1 145 ? -0.280 18.110 33.371 1.00 34.72 145 TYR A O 1
ATOM 1165 N N . ASP A 1 146 ? 1.613 17.290 32.455 1.00 29.31 146 ASP A N 1
ATOM 1166 C CA . ASP A 1 146 ? 2.266 18.585 32.285 1.00 29.31 146 ASP A CA 1
ATOM 1167 C C . ASP A 1 146 ? 1.982 19.128 30.878 1.00 29.31 146 ASP A C 1
ATOM 1169 O O . ASP A 1 146 ? 1.975 18.395 29.882 1.00 29.31 146 ASP A O 1
ATOM 1173 N N . SER A 1 147 ? 1.646 20.411 30.837 1.00 45.25 147 SER A N 1
ATOM 1174 C CA . SER A 1 147 ? 1.186 21.133 29.654 1.00 45.25 147 SER A CA 1
ATOM 1175 C C . SER A 1 147 ? 2.371 21.587 28.796 1.00 45.25 147 SER A C 1
ATOM 1177 O O . SER A 1 147 ? 3.448 21.856 29.312 1.00 45.25 147 SER A O 1
ATOM 1179 N N . ASP A 1 148 ? 2.134 21.725 27.488 1.00 41.81 148 ASP A N 1
ATOM 1180 C CA . ASP A 1 148 ? 3.052 22.305 26.491 1.00 41.81 148 ASP A CA 1
ATOM 1181 C C . ASP A 1 148 ? 4.288 21.487 26.073 1.00 41.81 148 ASP A C 1
ATOM 1183 O O . ASP A 1 148 ? 5.405 21.996 26.003 1.00 41.81 148 ASP A O 1
ATOM 1187 N N . ASP A 1 149 ? 4.076 20.248 25.606 1.00 33.19 149 ASP A N 1
ATOM 1188 C CA . ASP A 1 149 ? 5.068 19.620 24.730 1.00 33.19 149 ASP A CA 1
ATOM 1189 C C . ASP A 1 149 ? 4.453 18.846 23.550 1.00 33.19 149 ASP A C 1
ATOM 1191 O O . ASP A 1 149 ? 3.541 18.032 23.689 1.00 33.19 149 ASP A O 1
ATOM 1195 N N . SER A 1 150 ? 4.962 19.169 22.360 1.00 37.31 150 SER A N 1
ATOM 1196 C CA . SER A 1 150 ? 4.568 18.751 21.005 1.00 37.31 150 SER A CA 1
ATOM 1197 C C . SER A 1 150 ? 3.634 17.529 20.855 1.00 37.31 150 SER A C 1
ATOM 1199 O O . SER A 1 150 ? 3.934 16.420 21.295 1.00 37.31 150 SER A O 1
ATOM 1201 N N . VAL A 1 151 ? 2.572 17.701 20.051 1.00 45.81 151 VAL A N 1
ATOM 1202 C CA . VAL A 1 151 ? 1.562 16.696 19.618 1.00 45.81 151 VAL A CA 1
ATOM 1203 C C . VAL A 1 151 ? 2.149 15.347 19.140 1.00 45.81 151 VAL A C 1
ATOM 1205 O O . VAL A 1 151 ? 1.439 14.348 19.070 1.00 45.81 151 VAL A O 1
ATOM 1208 N N . PHE A 1 152 ? 3.450 15.283 18.848 1.00 47.12 152 PHE A N 1
ATOM 1209 C CA . PHE A 1 152 ? 4.144 14.095 18.350 1.00 47.12 152 PHE A CA 1
ATOM 1210 C C . PHE A 1 152 ? 5.110 13.422 19.339 1.00 47.12 152 PHE A C 1
ATOM 1212 O O . PHE A 1 152 ? 5.655 12.373 19.000 1.00 47.12 152 PHE A O 1
ATOM 1219 N N . ARG A 1 153 ? 5.349 13.961 20.544 1.00 35.66 153 ARG A N 1
ATOM 1220 C CA . ARG A 1 153 ? 6.294 13.352 21.510 1.00 35.66 153 ARG A CA 1
ATOM 1221 C C . ARG A 1 153 ? 5.640 12.675 22.712 1.00 35.66 153 ARG A C 1
ATOM 1223 O O . ARG A 1 153 ? 6.304 11.890 23.383 1.00 35.66 153 ARG A O 1
ATOM 1230 N N . SER A 1 154 ? 4.350 12.894 22.950 1.00 32.81 154 SER A N 1
ATOM 1231 C CA . SER A 1 154 ? 3.650 12.379 24.135 1.00 32.81 154 SER A CA 1
ATOM 1232 C C . SER A 1 154 ? 3.069 10.962 23.999 1.00 32.81 154 SER A C 1
ATOM 1234 O O . SER A 1 154 ? 2.719 10.365 25.013 1.00 32.81 154 SER A O 1
ATOM 1236 N N . ASN A 1 155 ? 3.056 10.339 22.813 1.00 34.00 155 ASN A N 1
ATOM 1237 C CA . ASN A 1 155 ? 2.658 8.929 22.687 1.00 34.00 155 ASN A CA 1
ATOM 1238 C C . ASN A 1 155 ? 3.868 7.985 22.675 1.00 34.00 155 ASN A C 1
ATOM 1240 O O . ASN A 1 155 ? 4.373 7.565 21.633 1.00 34.00 155 ASN A O 1
ATOM 1244 N N . ARG A 1 156 ? 4.309 7.626 23.888 1.00 37.06 156 ARG A N 1
ATOM 1245 C CA . ARG A 1 156 ? 5.172 6.471 24.177 1.00 37.06 156 ARG A CA 1
ATOM 1246 C C . ARG A 1 156 ? 4.674 5.243 23.404 1.00 37.06 156 ARG A C 1
ATOM 1248 O O . ARG A 1 156 ? 3.613 4.723 23.722 1.00 37.06 156 ARG A O 1
ATOM 1255 N N . GLN A 1 157 ? 5.478 4.767 22.449 1.00 40.78 157 GLN A N 1
ATOM 1256 C CA . GLN A 1 157 ? 5.268 3.537 21.675 1.00 40.78 157 GLN A CA 1
ATOM 1257 C C . GLN A 1 157 ? 3.904 3.481 20.966 1.00 40.78 157 GLN A C 1
ATOM 1259 O O . GLN A 1 157 ? 2.909 3.052 21.546 1.00 40.78 157 GLN A O 1
ATOM 1264 N N . LEU A 1 158 ? 3.855 3.792 19.668 1.00 49.59 158 LEU A N 1
ATOM 1265 C CA . LEU A 1 158 ? 2.757 3.305 18.830 1.00 49.59 158 LEU A CA 1
ATOM 1266 C C . LEU A 1 158 ? 2.795 1.769 18.850 1.00 49.59 158 LEU A C 1
ATOM 1268 O O . LEU A 1 158 ? 3.568 1.128 18.133 1.00 49.59 158 LEU A O 1
ATOM 1272 N N . LYS A 1 159 ? 2.017 1.192 19.774 1.00 60.25 159 LYS A N 1
ATOM 1273 C CA . LYS A 1 159 ? 1.875 -0.245 19.990 1.00 60.25 159 LYS A CA 1
ATOM 1274 C C . LYS A 1 159 ? 1.493 -0.880 18.662 1.00 60.25 159 LYS A C 1
ATOM 1276 O O . LYS A 1 159 ? 0.648 -0.361 17.939 1.00 60.25 159 LYS A O 1
ATOM 1281 N N . SER A 1 160 ? 2.119 -2.002 18.336 1.00 73.12 160 SER A N 1
ATOM 1282 C CA . SER A 1 160 ? 1.707 -2.800 17.188 1.00 73.12 160 SER A CA 1
ATOM 1283 C C . SER A 1 160 ? 0.233 -3.182 17.343 1.00 73.12 160 SER A C 1
ATOM 1285 O O . SER A 1 160 ? -0.135 -3.755 18.370 1.00 73.12 160 SER A O 1
ATOM 1287 N N . VAL A 1 161 ? -0.600 -2.877 16.349 1.00 79.31 161 VAL A N 1
ATOM 1288 C CA . VAL A 1 161 ? -2.048 -3.133 16.391 1.00 79.31 161 VAL A CA 1
ATOM 1289 C C . VAL A 1 161 ? -2.439 -4.212 15.396 1.00 79.31 161 VAL A C 1
ATOM 1291 O O . VAL A 1 161 ? -1.883 -4.289 14.303 1.00 79.31 161 VAL A O 1
ATOM 1294 N N . LEU A 1 162 ? -3.421 -5.040 15.748 1.00 83.88 162 LEU A N 1
ATOM 1295 C CA . LEU A 1 162 ? -4.087 -5.889 14.765 1.00 83.88 162 LEU A CA 1
ATOM 1296 C C . LEU A 1 162 ? -4.941 -5.006 13.856 1.00 83.88 162 LEU A C 1
ATOM 1298 O O . LEU A 1 162 ? -5.849 -4.316 14.318 1.00 83.88 162 LEU A O 1
ATOM 1302 N N . LEU A 1 163 ? -4.637 -5.022 12.560 1.00 86.56 163 LEU A N 1
ATOM 1303 C CA . LEU A 1 163 ? -5.318 -4.170 11.596 1.00 86.56 163 LEU A CA 1
ATOM 1304 C C . LEU A 1 163 ? -6.763 -4.646 11.397 1.00 86.56 163 LEU A C 1
ATOM 1306 O O . LEU A 1 163 ? -7.021 -5.825 11.154 1.00 86.56 163 LEU A O 1
ATOM 1310 N N . ASN A 1 164 ? -7.708 -3.718 11.505 1.00 87.44 164 ASN A N 1
ATOM 1311 C CA . ASN A 1 164 ? -9.136 -3.939 11.303 1.00 87.44 164 ASN A CA 1
ATOM 1312 C C . ASN A 1 164 ? -9.773 -2.677 10.695 1.00 87.44 164 ASN A C 1
ATOM 1314 O O . ASN A 1 164 ? -9.104 -1.658 10.493 1.00 87.44 164 ASN A O 1
ATOM 1318 N N . LYS A 1 165 ? -11.075 -2.726 10.395 1.00 88.50 165 LYS A N 1
ATOM 1319 C CA . LYS A 1 165 ? -11.788 -1.591 9.789 1.00 88.50 165 LYS A CA 1
ATOM 1320 C C . LYS A 1 165 ? -11.718 -0.303 10.642 1.00 88.50 165 LYS A C 1
ATOM 1322 O O . LYS A 1 165 ? -11.409 0.736 10.059 1.00 88.50 165 LYS A O 1
ATOM 1327 N N . PRO A 1 166 ? -11.947 -0.325 11.974 1.00 88.81 166 PRO A N 1
ATOM 1328 C CA . PRO A 1 166 ? -11.729 0.846 12.832 1.00 88.81 166 PRO A CA 1
ATOM 1329 C C . PRO A 1 166 ? -10.321 1.454 12.756 1.00 88.81 166 PRO A C 1
ATOM 1331 O O . PRO A 1 166 ? -10.202 2.670 12.613 1.00 88.81 166 PRO A O 1
ATOM 1334 N N . GLU A 1 167 ? -9.262 0.643 12.806 1.00 88.50 167 GLU A N 1
ATOM 1335 C CA . GLU A 1 167 ? -7.880 1.139 12.714 1.00 88.50 167 GLU A CA 1
ATOM 1336 C C . GLU A 1 167 ? -7.592 1.767 11.343 1.00 88.50 167 GLU A C 1
ATOM 1338 O O . GLU A 1 167 ? -6.978 2.829 11.260 1.00 88.50 167 GLU A O 1
ATOM 1343 N N . VAL A 1 168 ? -8.121 1.193 10.258 1.00 91.62 168 VAL A N 1
ATOM 1344 C CA . VAL A 1 168 ? -8.018 1.796 8.917 1.00 91.62 168 VAL A CA 1
ATOM 1345 C C . VAL A 1 168 ? -8.763 3.132 8.831 1.00 91.62 168 VAL A C 1
ATOM 1347 O O . VAL A 1 168 ? -8.271 4.069 8.201 1.00 91.62 168 VAL A O 1
ATOM 1350 N N . SER A 1 169 ? -9.911 3.272 9.499 1.00 91.75 169 SER A N 1
ATOM 1351 C CA . SER A 1 169 ? -10.601 4.565 9.611 1.00 91.75 169 SER A CA 1
ATOM 1352 C C . SER A 1 169 ? -9.763 5.601 10.366 1.00 91.75 169 SER A C 1
ATOM 1354 O O . SER A 1 169 ? -9.704 6.752 9.937 1.00 91.75 169 SER A O 1
ATOM 1356 N N . LYS A 1 170 ? -9.067 5.206 11.442 1.00 90.94 170 LYS A N 1
ATOM 1357 C CA . LYS A 1 170 ? -8.144 6.099 12.164 1.00 90.94 170 LYS A CA 1
ATOM 1358 C C . LYS A 1 170 ? -6.993 6.559 11.269 1.00 90.94 170 LYS A C 1
ATOM 1360 O O . LYS A 1 170 ? -6.728 7.756 11.218 1.00 90.94 170 LYS A O 1
ATOM 1365 N N . ILE A 1 171 ? -6.365 5.645 10.519 1.00 92.19 171 ILE A N 1
ATOM 1366 C CA . ILE A 1 171 ? -5.304 5.992 9.557 1.00 92.19 171 ILE A CA 1
ATOM 1367 C C . ILE A 1 171 ? -5.830 7.000 8.527 1.00 92.19 171 ILE A C 1
ATOM 1369 O O . ILE A 1 171 ? -5.203 8.029 8.310 1.00 92.19 171 ILE A O 1
ATOM 1373 N N . ASN A 1 172 ? -6.998 6.750 7.929 1.00 94.69 172 ASN A N 1
ATOM 1374 C CA . ASN A 1 172 ? -7.590 7.663 6.945 1.00 94.69 172 ASN A CA 1
ATOM 1375 C C . ASN A 1 172 ? -7.855 9.065 7.510 1.00 94.69 172 ASN A C 1
ATOM 1377 O O . ASN A 1 172 ? -7.602 10.055 6.826 1.00 94.69 172 ASN A O 1
ATOM 1381 N N . ASN A 1 173 ? -8.328 9.161 8.755 1.00 92.69 173 ASN A N 1
ATOM 1382 C CA . ASN A 1 173 ? -8.530 10.452 9.411 1.00 92.69 173 ASN A CA 1
ATOM 1383 C C . ASN A 1 173 ? -7.205 11.206 9.578 1.00 92.69 173 ASN A C 1
ATOM 1385 O O . ASN A 1 173 ? -7.143 12.391 9.262 1.00 92.69 173 ASN A O 1
ATOM 1389 N N . LEU A 1 174 ? -6.141 10.521 10.009 1.00 90.81 174 LEU A N 1
ATOM 1390 C CA . LEU A 1 174 ? -4.806 11.116 10.147 1.00 90.81 174 LEU A CA 1
ATOM 1391 C C . LEU A 1 174 ? -4.255 11.589 8.796 1.00 90.81 174 LEU A C 1
ATOM 1393 O O . LEU A 1 174 ? -3.786 12.714 8.669 1.00 90.81 174 LEU A O 1
ATOM 1397 N N . VAL A 1 175 ? -4.372 10.759 7.763 1.00 91.25 175 VAL A N 1
ATOM 1398 C CA . VAL A 1 175 ? -3.927 11.072 6.396 1.00 91.25 175 VAL A CA 1
ATOM 1399 C C . VAL A 1 175 ? -4.656 12.307 5.857 1.00 91.25 175 VAL A C 1
ATOM 1401 O O . VAL A 1 175 ? -4.022 13.210 5.312 1.00 91.25 175 VAL A O 1
ATOM 1404 N N . SER A 1 176 ? -5.967 12.407 6.101 1.00 91.38 176 SER A N 1
ATOM 1405 C CA . SER A 1 176 ? -6.756 13.592 5.753 1.00 91.38 176 SER A CA 1
ATOM 1406 C C . SER A 1 176 ? -6.330 14.837 6.537 1.00 91.38 176 SER A C 1
ATOM 1408 O O . SER A 1 176 ? -6.281 15.919 5.958 1.00 91.38 176 SER A O 1
ATOM 1410 N N . GLN A 1 177 ? -6.019 14.713 7.831 1.00 90.75 177 GLN A N 1
ATOM 1411 C CA . GLN A 1 177 ? -5.518 15.827 8.653 1.00 90.75 177 GLN A CA 1
ATOM 1412 C C . GLN A 1 177 ? -4.152 16.331 8.169 1.00 90.75 177 GLN A C 1
ATOM 1414 O O . GLN A 1 177 ? -3.867 17.521 8.262 1.00 90.75 177 GLN A O 1
ATOM 1419 N N . MET A 1 178 ? -3.335 15.447 7.593 1.00 88.44 178 MET A N 1
ATOM 1420 C CA . MET A 1 178 ? -2.056 15.784 6.960 1.00 88.44 178 MET A CA 1
ATOM 1421 C C . MET A 1 178 ? -2.199 16.363 5.539 1.00 88.44 178 MET A C 1
ATOM 1423 O O . MET A 1 178 ? -1.192 16.592 4.867 1.00 88.44 178 MET A O 1
ATOM 1427 N N . GLY A 1 179 ? -3.428 16.566 5.050 1.00 89.44 179 GLY A N 1
ATOM 1428 C CA . GLY A 1 179 ? -3.698 17.096 3.711 1.00 89.44 179 GLY A CA 1
ATOM 1429 C C . GLY A 1 179 ? -3.379 16.126 2.570 1.00 89.44 179 GLY A C 1
ATOM 1430 O O . GLY A 1 179 ? -3.282 16.546 1.418 1.00 89.44 179 GLY A O 1
ATOM 1431 N N . GLN A 1 180 ? -3.202 14.837 2.866 1.00 90.38 180 GLN A N 1
ATOM 1432 C CA . GLN A 1 180 ? -2.918 13.814 1.863 1.00 90.38 180 GLN A CA 1
ATOM 1433 C C . GLN A 1 180 ? -4.218 13.277 1.252 1.00 90.38 180 GLN A C 1
ATOM 1435 O O . GLN A 1 180 ? -5.222 13.100 1.940 1.00 90.38 180 GLN A O 1
ATOM 1440 N N . GLN A 1 181 ? -4.197 12.984 -0.052 1.00 89.06 181 GLN A N 1
ATOM 1441 C CA . GLN A 1 181 ? -5.367 12.473 -0.787 1.00 89.06 181 GLN A CA 1
ATOM 1442 C C . GLN A 1 181 ? -5.483 10.941 -0.774 1.00 89.06 181 GLN A C 1
ATOM 1444 O O . GLN A 1 181 ? -6.503 10.391 -1.190 1.00 89.06 181 GLN A O 1
ATOM 1449 N N . ALA A 1 182 ? -4.439 10.248 -0.315 1.00 94.56 182 ALA A N 1
ATOM 1450 C CA . ALA A 1 182 ? -4.384 8.795 -0.271 1.00 94.56 182 ALA A CA 1
ATOM 1451 C C . ALA A 1 182 ? -5.515 8.215 0.593 1.00 94.56 182 ALA A C 1
ATOM 145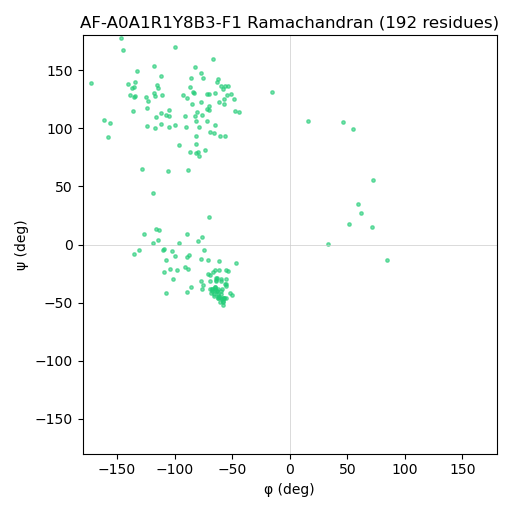3 O O . ALA A 1 182 ? -5.750 8.677 1.709 1.00 94.56 182 ALA A O 1
ATOM 1454 N N . LYS A 1 183 ? -6.174 7.152 0.124 1.00 96.94 183 LYS A N 1
ATOM 1455 C CA . LYS A 1 183 ? -7.176 6.425 0.913 1.00 96.94 183 LYS A CA 1
ATOM 1456 C C . LYS A 1 183 ? -6.754 4.987 1.179 1.00 96.94 183 LYS A C 1
ATOM 1458 O O . LYS A 1 183 ? -6.488 4.223 0.253 1.00 96.94 183 LYS A O 1
ATOM 1463 N N . PHE A 1 184 ? -6.784 4.594 2.444 1.00 97.31 184 PHE A N 1
ATOM 1464 C CA . PHE A 1 184 ? -6.620 3.215 2.879 1.00 97.31 184 PHE A CA 1
ATOM 1465 C C . PHE A 1 184 ? -7.947 2.467 2.804 1.00 97.31 184 PHE A C 1
ATOM 1467 O O . PHE A 1 184 ? -8.977 2.941 3.296 1.00 97.31 184 PHE A O 1
ATOM 1474 N N . ILE A 1 185 ? -7.924 1.283 2.197 1.00 96.94 185 ILE A N 1
ATOM 1475 C CA . ILE A 1 185 ? -9.099 0.427 2.018 1.00 96.94 185 ILE A CA 1
ATOM 1476 C C . ILE A 1 185 ? -8.812 -0.934 2.649 1.00 96.94 185 ILE A C 1
ATOM 1478 O O . ILE A 1 185 ? -7.843 -1.598 2.292 1.00 96.94 185 ILE A O 1
ATOM 1482 N N . TYR A 1 186 ? -9.663 -1.340 3.588 1.00 94.19 186 TYR A N 1
ATOM 1483 C CA . TYR A 1 186 ? -9.552 -2.612 4.299 1.00 94.19 186 TYR A CA 1
ATOM 1484 C C . TYR A 1 186 ? -10.212 -3.747 3.505 1.00 94.19 186 TYR A C 1
ATOM 1486 O O . TYR A 1 186 ? -11.418 -3.697 3.254 1.00 94.19 186 TYR A O 1
ATOM 1494 N N . PHE A 1 187 ? -9.434 -4.772 3.158 1.00 93.12 187 PHE A N 1
ATOM 1495 C CA . PHE A 1 187 ? -9.891 -6.009 2.526 1.00 93.12 187 PHE A CA 1
ATOM 1496 C C . PHE A 1 187 ? -9.613 -7.193 3.462 1.00 93.12 187 PHE A C 1
ATOM 1498 O O . PHE A 1 187 ? -8.477 -7.652 3.547 1.00 93.12 187 PHE A O 1
ATOM 1505 N N . PRO A 1 188 ? -10.616 -7.697 4.198 1.00 89.00 188 PRO A N 1
ATOM 1506 C CA . PRO A 1 188 ? -10.439 -8.908 4.988 1.00 89.00 188 PRO A CA 1
ATOM 1507 C C . PRO A 1 188 ? -10.355 -10.126 4.063 1.00 89.00 188 PRO A C 1
ATOM 1509 O O . PRO A 1 188 ? -11.230 -10.315 3.216 1.00 89.00 188 PRO A O 1
ATOM 1512 N N . VAL A 1 189 ? -9.331 -10.952 4.254 1.00 86.94 189 VAL A N 1
ATOM 1513 C CA . VAL A 1 189 ? -9.120 -12.215 3.538 1.00 86.94 189 VAL A CA 1
ATOM 1514 C C . VAL A 1 189 ? -9.210 -13.363 4.537 1.00 86.94 189 VAL A C 1
ATOM 1516 O O . VAL A 1 189 ? -8.683 -13.265 5.649 1.00 86.94 189 VAL A O 1
ATOM 1519 N N . ASP A 1 190 ? -9.893 -14.436 4.149 1.00 78.25 190 ASP A N 1
ATOM 1520 C CA . ASP A 1 190 ? -10.009 -15.630 4.979 1.00 78.25 190 ASP A CA 1
ATOM 1521 C C . ASP A 1 190 ? -8.695 -16.426 4.941 1.00 78.25 190 ASP A C 1
ATOM 1523 O O . ASP A 1 190 ? -8.018 -16.505 3.913 1.00 78.25 190 ASP A O 1
ATOM 1527 N N . ARG A 1 191 ? -8.317 -17.022 6.076 1.00 67.06 191 ARG A N 1
ATOM 1528 C CA . ARG A 1 191 ? -7.141 -17.895 6.141 1.00 67.06 191 ARG A CA 1
ATOM 1529 C C . ARG A 1 191 ? -7.462 -19.205 5.419 1.00 67.06 191 ARG A C 1
ATOM 1531 O O . ARG A 1 191 ? -8.337 -19.941 5.863 1.00 67.06 191 ARG A O 1
ATOM 1538 N N . ILE A 1 192 ? -6.755 -19.493 4.329 1.00 61.94 192 ILE A N 1
ATOM 1539 C CA . ILE A 1 192 ? -6.818 -20.793 3.652 1.00 61.94 192 ILE A CA 1
ATOM 1540 C C . ILE A 1 192 ? -5.732 -21.675 4.275 1.00 61.94 192 ILE A C 1
ATOM 1542 O O . ILE A 1 192 ? -4.544 -21.384 4.131 1.00 61.94 192 ILE A O 1
ATOM 1546 N N . GLU A 1 193 ? -6.135 -22.702 5.021 1.00 53.88 193 GLU A N 1
ATOM 1547 C CA . GLU A 1 193 ? -5.231 -23.756 5.495 1.00 53.88 193 GLU A CA 1
ATOM 1548 C C . GLU A 1 193 ? -5.057 -24.793 4.373 1.00 53.88 193 GLU A C 1
ATOM 1550 O O . GLU A 1 193 ? -6.045 -25.209 3.766 1.00 53.88 193 GLU A O 1
ATOM 1555 N N . TYR A 1 194 ? -3.805 -25.152 4.069 1.00 41.16 194 TYR A N 1
ATOM 1556 C CA . TYR A 1 194 ? -3.429 -26.194 3.105 1.00 41.16 194 TYR A CA 1
ATOM 1557 C C . TYR A 1 194 ? -2.903 -27.424 3.838 1.00 41.16 194 TYR A C 1
ATOM 1559 O O . TYR A 1 194 ? -2.169 -27.226 4.836 1.00 41.16 194 TYR A O 1
#

Organism: NCBI:txid133412

Mean predicted aligned error: 12.61 Å

Foldseek 3Di:
DDPPDPLVVQQPAAEDECAVVLPQADQPQRVSLQVNLVSNVNHAYYEYEPCSNPPPVNVVDDDPPPRPLVSVLVSQLSNQRHAEYEYDDAEDFAQLVSVVSNQVRNNRYQEYEYEYADDPCQQVVNPPPPPPDDDDDDDDDDDDDDDDDDPPPPDDDSDRHRDYPVVQVVSQVVSVVVVTNYHYHYHYDYDDDD